Protein AF-A0A956K551-F1 (afdb_monomer_lite)

Structure (mmCIF, N/CA/C/O backbone):
data_AF-A0A956K551-F1
#
_entry.id   AF-A0A956K551-F1
#
loop_
_atom_site.group_PDB
_atom_site.id
_atom_site.type_symbol
_atom_site.label_atom_id
_atom_site.label_alt_id
_atom_site.label_comp_id
_atom_site.label_asym_id
_atom_site.label_entity_id
_atom_site.label_seq_id
_atom_site.pdbx_PDB_ins_code
_atom_site.Cartn_x
_atom_site.Cartn_y
_atom_site.Cartn_z
_atom_site.occupancy
_atom_site.B_iso_or_equiv
_atom_site.auth_seq_id
_atom_site.auth_comp_id
_atom_site.auth_asym_id
_atom_site.auth_atom_id
_atom_site.pdbx_PDB_model_num
ATOM 1 N N . MET A 1 1 ? -3.709 -32.057 61.337 1.00 42.25 1 MET A N 1
ATOM 2 C CA . MET A 1 1 ? -3.886 -32.239 59.879 1.00 42.25 1 MET A CA 1
ATOM 3 C C . MET A 1 1 ? -3.131 -31.111 59.181 1.00 42.25 1 MET A C 1
ATOM 5 O O . MET A 1 1 ? -3.501 -29.960 59.361 1.00 42.25 1 MET A O 1
ATOM 9 N N . ARG A 1 2 ? -1.997 -31.407 58.527 1.00 35.91 2 ARG A N 1
ATOM 10 C CA . ARG A 1 2 ? -1.134 -30.412 57.859 1.00 35.91 2 ARG A CA 1
ATOM 11 C C . ARG A 1 2 ? -1.653 -30.168 56.438 1.00 35.91 2 ARG A C 1
ATOM 13 O O . ARG A 1 2 ? -1.810 -31.128 55.692 1.00 35.91 2 ARG A O 1
ATOM 20 N N . ARG A 1 3 ? -1.925 -28.909 56.083 1.00 41.19 3 ARG A N 1
ATOM 21 C CA . ARG A 1 3 ? -2.242 -28.489 54.709 1.00 41.19 3 ARG A CA 1
ATOM 22 C C . ARG A 1 3 ? -0.933 -28.359 53.929 1.00 41.19 3 ARG A C 1
ATOM 24 O O . ARG A 1 3 ? -0.040 -27.642 54.370 1.00 41.19 3 ARG A O 1
ATOM 31 N N . VAL A 1 4 ? -0.822 -29.075 52.816 1.00 39.38 4 VAL A N 1
ATOM 32 C CA . VAL A 1 4 ? 0.270 -28.940 51.846 1.00 39.38 4 VAL A CA 1
ATOM 33 C C . VAL A 1 4 ? -0.252 -28.041 50.730 1.00 39.38 4 VAL A C 1
ATOM 35 O O . VAL A 1 4 ? -1.200 -28.415 50.045 1.00 39.38 4 VAL A O 1
ATOM 38 N N . SER A 1 5 ? 0.320 -26.846 5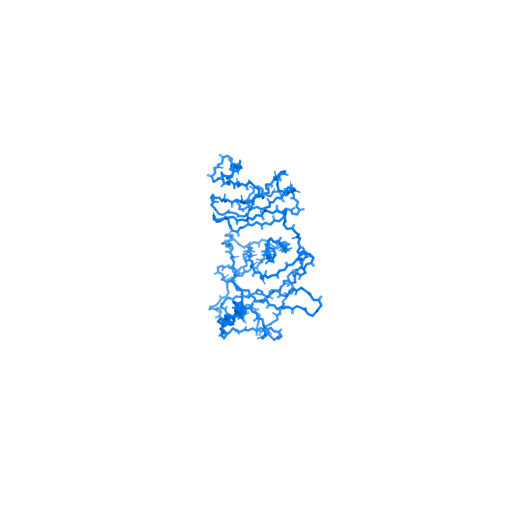0.589 1.00 41.41 5 SER A N 1
ATOM 39 C CA . SER A 1 5 ? 0.092 -25.983 49.426 1.00 41.41 5 SER A CA 1
ATOM 40 C C . SER A 1 5 ? 1.035 -26.416 48.311 1.00 41.41 5 SER A C 1
ATOM 42 O O . SER A 1 5 ? 2.248 -26.442 48.509 1.00 41.41 5 SER A O 1
ATOM 44 N N . VAL A 1 6 ? 0.477 -26.770 47.156 1.00 40.47 6 VAL A N 1
ATOM 45 C CA . VAL A 1 6 ? 1.231 -27.083 45.939 1.00 40.47 6 VAL A CA 1
ATOM 46 C C . VAL A 1 6 ? 1.179 -25.850 45.043 1.00 40.47 6 VAL A C 1
ATOM 48 O O . VAL A 1 6 ? 0.111 -25.480 44.565 1.00 40.47 6 VAL A O 1
ATOM 51 N N . SER A 1 7 ? 2.324 -25.199 44.848 1.00 40.84 7 SER A N 1
ATOM 52 C CA . SER A 1 7 ? 2.493 -24.132 43.859 1.00 40.84 7 SER A CA 1
ATOM 53 C C . SER A 1 7 ? 2.817 -24.766 42.509 1.00 40.84 7 SER A C 1
ATOM 55 O O . SER A 1 7 ? 3.870 -25.381 42.353 1.00 40.84 7 SER A O 1
ATOM 57 N N . ILE A 1 8 ? 1.910 -24.634 41.543 1.00 40.94 8 ILE A N 1
ATOM 58 C CA . ILE A 1 8 ? 2.132 -25.034 40.151 1.00 40.94 8 ILE A CA 1
ATOM 59 C C . ILE A 1 8 ? 2.683 -23.805 39.426 1.00 40.94 8 ILE A C 1
ATOM 61 O O . ILE A 1 8 ? 1.953 -22.851 39.169 1.00 40.94 8 ILE A O 1
ATOM 65 N N . ALA A 1 9 ? 3.985 -23.806 39.147 1.00 43.38 9 ALA A N 1
ATOM 66 C CA . ALA A 1 9 ? 4.594 -22.833 38.251 1.00 43.38 9 ALA A CA 1
ATOM 67 C C . ALA A 1 9 ? 4.208 -23.203 36.812 1.00 43.38 9 ALA A C 1
ATOM 69 O O . ALA A 1 9 ? 4.622 -24.250 36.313 1.00 43.38 9 ALA A O 1
ATOM 70 N N . LEU A 1 10 ? 3.393 -22.368 36.159 1.00 42.91 10 LEU A N 1
ATOM 71 C CA . LEU A 1 10 ? 3.164 -22.464 34.720 1.00 42.91 10 LEU A CA 1
ATOM 72 C C . LEU A 1 10 ? 4.470 -22.106 33.999 1.00 42.91 10 LEU A C 1
ATOM 74 O O . LEU A 1 10 ? 4.848 -20.940 33.915 1.00 42.91 10 LEU A O 1
ATOM 78 N N . LEU A 1 11 ? 5.158 -23.122 33.484 1.00 41.16 11 LEU A N 1
ATOM 79 C CA . LEU A 1 11 ? 6.147 -22.955 32.427 1.00 41.16 11 LEU A CA 1
ATOM 80 C C . LEU A 1 11 ? 5.389 -22.613 31.141 1.00 41.16 11 LEU A C 1
ATOM 82 O O . LEU A 1 11 ? 4.755 -23.489 30.555 1.00 41.16 11 LEU A O 1
ATOM 86 N N . LEU A 1 12 ? 5.436 -21.346 30.720 1.00 40.72 12 LEU A N 1
ATOM 87 C CA . LEU A 1 12 ? 5.082 -20.974 29.352 1.00 40.72 12 LEU A CA 1
ATOM 88 C C . LEU A 1 12 ? 6.090 -21.654 28.410 1.00 40.72 12 LEU A C 1
ATOM 90 O O . LEU A 1 12 ? 7.291 -21.393 28.540 1.00 40.72 12 LEU A O 1
ATOM 94 N N . PRO A 1 13 ? 5.658 -22.516 27.475 1.00 43.19 13 PRO A N 1
ATOM 95 C CA . PRO A 1 13 ? 6.536 -22.957 26.409 1.00 43.19 13 PRO A CA 1
ATOM 96 C C . PRO A 1 13 ? 6.863 -21.741 25.537 1.00 43.19 13 PRO A C 1
ATOM 98 O O . PRO A 1 13 ? 5.975 -21.129 24.947 1.00 43.19 13 PRO A O 1
ATOM 101 N N . LEU A 1 14 ? 8.147 -21.381 25.491 1.00 42.56 14 LEU A N 1
ATOM 102 C CA . LEU A 1 14 ? 8.713 -20.492 24.482 1.00 42.56 14 LEU A CA 1
ATOM 103 C C . LEU A 1 14 ? 8.429 -21.127 23.117 1.00 42.56 14 LEU A C 1
ATOM 105 O O . LEU A 1 14 ? 9.106 -22.075 22.717 1.00 42.56 14 LEU A O 1
ATOM 109 N N . LEU A 1 15 ? 7.381 -20.651 22.445 1.00 38.69 15 LEU A N 1
ATOM 110 C CA . LEU A 1 15 ? 7.134 -20.976 21.048 1.00 38.69 15 LEU A CA 1
ATOM 111 C C . LEU A 1 15 ? 8.379 -20.551 20.252 1.00 38.69 15 LEU A C 1
ATOM 113 O O . LEU A 1 15 ? 8.889 -19.448 20.477 1.00 38.69 15 LEU A O 1
ATOM 117 N N . PRO A 1 16 ? 8.914 -21.411 19.371 1.00 37.47 16 PRO A N 1
ATOM 118 C CA . PRO A 1 16 ? 9.992 -21.007 18.486 1.00 37.47 16 PRO A CA 1
ATOM 119 C C . PRO A 1 16 ? 9.489 -19.826 17.656 1.00 37.47 16 PRO A C 1
ATOM 121 O O . PRO A 1 16 ? 8.421 -19.916 17.052 1.00 37.47 16 PRO A O 1
ATOM 124 N N . ALA A 1 17 ? 10.239 -18.721 17.663 1.00 39.44 17 ALA A N 1
ATOM 125 C CA . ALA A 1 17 ? 10.012 -17.610 16.752 1.00 39.44 17 ALA A CA 1
ATOM 126 C C . ALA A 1 17 ? 9.844 -18.189 15.344 1.00 39.44 17 ALA A C 1
ATOM 128 O O . ALA A 1 17 ? 10.720 -18.929 14.882 1.00 39.44 17 ALA A O 1
ATOM 129 N N . CYS A 1 18 ? 8.698 -17.926 14.713 1.00 33.06 18 CYS A N 1
ATOM 130 C CA . CYS A 1 18 ? 8.466 -18.281 13.324 1.00 33.06 18 CYS A CA 1
ATOM 131 C C . CYS A 1 18 ? 9.608 -17.672 12.516 1.00 33.06 18 CYS A C 1
ATOM 133 O O . CYS A 1 18 ? 9.709 -16.457 12.378 1.00 33.06 18 CYS A O 1
ATOM 135 N N . LYS A 1 19 ? 10.532 -18.522 12.072 1.00 34.84 19 LYS A N 1
ATOM 136 C CA . LYS A 1 19 ? 11.606 -18.122 11.181 1.00 34.84 19 LYS A CA 1
ATOM 137 C C . LYS A 1 19 ? 10.948 -17.902 9.829 1.00 34.84 19 LYS A C 1
ATOM 139 O O . LYS A 1 19 ? 10.640 -18.872 9.141 1.00 34.84 19 LYS A O 1
ATOM 144 N N . GLU A 1 20 ? 10.661 -16.642 9.527 1.00 44.62 20 GLU A N 1
ATOM 145 C CA . GLU A 1 20 ? 10.190 -16.220 8.213 1.00 44.62 20 GLU A CA 1
ATOM 146 C C . GLU A 1 20 ? 11.141 -16.756 7.133 1.00 44.62 20 GLU A C 1
ATOM 148 O O . GLU A 1 20 ? 12.344 -16.918 7.393 1.00 44.62 20 GLU A O 1
ATOM 153 N N . PRO A 1 21 ? 10.621 -17.100 5.944 1.00 41.56 21 PRO A N 1
ATOM 154 C CA . PRO A 1 21 ? 11.457 -17.523 4.839 1.00 41.56 21 PRO A CA 1
ATOM 155 C C . PRO A 1 21 ? 12.408 -16.374 4.501 1.00 41.56 21 PRO A C 1
ATOM 157 O O . PRO A 1 21 ? 12.018 -15.366 3.921 1.00 41.56 21 PRO A O 1
ATOM 160 N N . THR A 1 22 ? 13.675 -16.523 4.879 1.00 46.91 22 THR A N 1
ATOM 161 C CA . THR A 1 22 ? 14.764 -15.720 4.328 1.00 46.91 22 THR A CA 1
ATOM 162 C C . THR A 1 22 ? 14.939 -16.168 2.883 1.00 46.91 22 THR A C 1
ATOM 164 O O . THR A 1 22 ? 15.759 -17.042 2.602 1.00 46.91 22 THR A O 1
ATOM 167 N N . GLY A 1 23 ? 14.078 -15.672 1.995 1.00 58.34 23 GLY A N 1
ATOM 168 C CA . GLY A 1 23 ? 14.362 -15.675 0.570 1.00 58.34 23 GLY A CA 1
ATOM 169 C C . GLY A 1 23 ? 15.613 -14.835 0.330 1.00 58.34 23 GLY A C 1
ATOM 170 O O . GLY A 1 23 ? 15.842 -13.845 1.029 1.00 58.34 23 GLY A O 1
ATOM 171 N N . ASP A 1 24 ? 16.439 -15.243 -0.629 1.00 75.00 24 ASP A N 1
ATOM 172 C CA . ASP A 1 24 ? 17.518 -14.405 -1.153 1.00 75.00 24 ASP A CA 1
ATOM 173 C C . ASP A 1 24 ? 16.881 -13.300 -2.020 1.00 75.00 24 ASP A C 1
ATOM 175 O O . ASP A 1 24 ? 16.963 -13.329 -3.245 1.00 75.00 24 ASP A O 1
ATOM 179 N N . TYR A 1 25 ? 16.159 -12.372 -1.385 1.00 85.38 25 TYR A N 1
ATOM 180 C CA . TYR A 1 25 ? 15.520 -11.246 -2.063 1.00 85.38 25 TYR A CA 1
ATOM 181 C C . TYR A 1 25 ? 16.582 -10.226 -2.473 1.00 85.38 25 TYR A C 1
ATOM 183 O O . TYR A 1 25 ? 17.439 -9.840 -1.671 1.00 85.38 25 TYR A O 1
ATOM 191 N N . GLU A 1 26 ? 16.516 -9.750 -3.715 1.00 91.12 26 GLU A N 1
ATOM 192 C CA . GLU A 1 26 ? 17.428 -8.721 -4.211 1.00 91.12 26 GLU A CA 1
ATOM 193 C C . GLU A 1 26 ? 16.964 -7.330 -3.759 1.00 91.12 26 GLU A C 1
ATOM 195 O O . GLU A 1 26 ? 16.441 -6.543 -4.544 1.00 91.12 26 GLU A O 1
ATOM 200 N N . LEU A 1 27 ? 17.137 -7.029 -2.471 1.00 93.44 27 LEU A N 1
ATOM 201 C CA . LEU A 1 27 ? 16.693 -5.773 -1.864 1.00 93.44 27 LEU A CA 1
ATOM 202 C C . LEU A 1 27 ? 17.657 -4.608 -2.145 1.00 93.44 27 LEU A C 1
ATOM 204 O O . LEU A 1 27 ? 18.872 -4.811 -2.237 1.00 93.44 27 LEU A O 1
ATOM 208 N N . PRO A 1 28 ? 17.144 -3.368 -2.257 1.00 94.06 28 PRO A N 1
ATOM 209 C CA . PRO A 1 28 ? 17.995 -2.195 -2.397 1.00 94.06 28 PRO A CA 1
ATOM 210 C C . PRO A 1 28 ? 18.764 -1.913 -1.098 1.00 94.06 28 PRO A C 1
ATOM 212 O O . PRO A 1 28 ? 18.372 -2.328 -0.005 1.00 94.06 28 PRO A O 1
ATOM 215 N N . ALA A 1 29 ? 19.860 -1.160 -1.208 1.00 91.69 29 ALA A N 1
ATOM 216 C CA . ALA A 1 29 ? 20.677 -0.800 -0.052 1.00 91.69 29 ALA A CA 1
ATOM 217 C C . ALA A 1 29 ? 19.843 -0.099 1.041 1.00 91.69 29 ALA A C 1
ATOM 219 O O . ALA A 1 29 ? 19.047 0.799 0.755 1.00 91.69 29 ALA A O 1
ATOM 220 N N . GLY A 1 30 ? 20.041 -0.489 2.301 1.00 91.69 30 GLY A N 1
ATOM 221 C CA . GLY A 1 30 ? 19.285 0.030 3.446 1.00 91.69 30 GLY A CA 1
ATOM 222 C C . GLY A 1 30 ? 17.933 -0.655 3.695 1.00 91.69 30 GLY A C 1
ATOM 223 O O . GLY A 1 30 ? 17.165 -0.182 4.542 1.00 91.69 30 GLY A O 1
ATOM 224 N N . TRP A 1 31 ? 17.625 -1.734 2.972 1.00 94.56 31 TRP A N 1
ATOM 225 C CA . TRP A 1 31 ? 16.4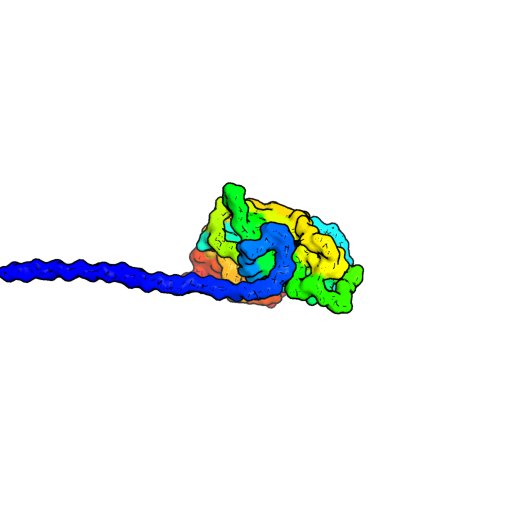45 -2.586 3.169 1.00 94.56 31 TRP A CA 1
ATOM 226 C C . TRP A 1 31 ? 16.804 -4.022 3.565 1.00 94.56 31 TRP A C 1
ATOM 228 O O . TRP A 1 31 ? 15.934 -4.874 3.645 1.00 94.56 31 TRP A O 1
ATOM 238 N N . GLU A 1 32 ? 18.061 -4.308 3.899 1.00 91.31 32 GLU A N 1
ATOM 239 C CA . GLU A 1 32 ? 18.558 -5.665 4.174 1.00 91.31 32 GLU A CA 1
ATOM 240 C C . GLU A 1 32 ? 17.903 -6.327 5.399 1.00 91.31 32 GLU A C 1
ATOM 242 O O . GLU A 1 32 ? 17.961 -7.542 5.556 1.00 91.31 32 GLU A O 1
ATOM 247 N N . GLN A 1 33 ? 17.315 -5.523 6.289 1.00 89.25 33 GLN A N 1
ATOM 248 C CA . GLN A 1 33 ? 16.578 -5.980 7.474 1.00 89.25 33 GLN A CA 1
ATOM 249 C C . GLN A 1 33 ? 15.059 -5.935 7.277 1.00 89.25 33 GLN A C 1
ATOM 251 O O . GLN A 1 33 ? 14.312 -6.127 8.236 1.00 89.25 33 GLN A O 1
ATOM 256 N N . ALA A 1 34 ? 14.597 -5.603 6.072 1.00 94.88 34 ALA A N 1
ATOM 257 C CA . ALA A 1 34 ? 13.182 -5.524 5.794 1.00 94.88 34 ALA A CA 1
ATOM 258 C C . ALA A 1 34 ? 12.557 -6.919 5.799 1.00 94.88 34 ALA A C 1
ATOM 260 O O . ALA A 1 34 ? 13.167 -7.920 5.422 1.00 94.88 34 ALA A O 1
ATOM 261 N N . ARG A 1 35 ? 11.315 -6.958 6.257 1.00 94.25 35 ARG A N 1
ATOM 262 C CA . ARG A 1 35 ? 10.510 -8.160 6.374 1.00 94.25 35 ARG A CA 1
ATOM 263 C C . ARG A 1 35 ? 9.586 -8.258 5.175 1.00 94.25 35 ARG A C 1
ATOM 265 O O . ARG A 1 35 ? 8.877 -7.296 4.895 1.00 94.25 35 ARG A O 1
ATOM 272 N N . HIS A 1 36 ? 9.583 -9.402 4.504 1.00 94.75 36 HIS A N 1
ATOM 273 C CA . HIS A 1 36 ? 8.638 -9.667 3.423 1.00 94.75 36 HIS A CA 1
ATOM 274 C C . HIS A 1 36 ? 7.199 -9.713 3.961 1.00 94.75 36 HIS A C 1
ATOM 276 O O . HIS A 1 36 ? 6.951 -10.269 5.035 1.00 94.75 36 HIS A O 1
ATOM 282 N N . ILE A 1 37 ? 6.261 -9.148 3.209 1.00 93.19 37 ILE A N 1
ATOM 283 C CA . ILE A 1 37 ? 4.822 -9.259 3.435 1.00 93.19 37 ILE A CA 1
ATOM 284 C C . ILE A 1 37 ? 4.134 -9.674 2.139 1.00 93.19 37 ILE A C 1
ATOM 286 O O . ILE A 1 37 ? 4.550 -9.286 1.048 1.00 93.19 37 ILE A O 1
ATOM 290 N N . ASP A 1 38 ? 3.053 -10.431 2.276 1.00 86.31 38 ASP A N 1
ATOM 291 C CA . ASP A 1 38 ? 2.199 -10.747 1.141 1.00 86.31 38 ASP A CA 1
ATOM 292 C C . ASP A 1 38 ? 1.382 -9.507 0.755 1.00 86.31 38 ASP A C 1
ATOM 294 O O . ASP A 1 38 ? 0.855 -8.795 1.621 1.00 86.31 38 ASP A O 1
ATOM 298 N N . LEU A 1 39 ? 1.280 -9.258 -0.550 1.00 90.69 39 LEU A N 1
ATOM 299 C CA . LEU A 1 39 ? 0.423 -8.227 -1.119 1.00 90.69 39 LEU A CA 1
ATOM 300 C C . LEU A 1 39 ? -0.715 -8.881 -1.897 1.00 90.69 39 LEU A C 1
ATOM 302 O O . LEU A 1 39 ? -0.495 -9.810 -2.674 1.00 90.69 39 LEU A O 1
ATOM 306 N N . ALA A 1 40 ? -1.924 -8.359 -1.723 1.00 86.75 40 ALA A N 1
ATOM 307 C CA . ALA A 1 40 ? -3.004 -8.579 -2.670 1.00 86.75 40 ALA A CA 1
ATOM 308 C C . ALA A 1 40 ? -2.927 -7.483 -3.739 1.00 86.75 40 ALA A C 1
ATOM 310 O O . ALA A 1 40 ? -2.947 -6.294 -3.413 1.00 86.75 40 ALA A O 1
ATOM 311 N N . GLN A 1 41 ? -2.800 -7.888 -5.001 1.00 87.00 41 GLN A N 1
ATOM 312 C CA . GLN A 1 41 ? -2.744 -6.998 -6.156 1.00 87.00 41 GLN A CA 1
ATOM 313 C C . GLN A 1 41 ? -3.989 -7.222 -7.006 1.00 87.00 41 GLN A C 1
ATOM 315 O O . GLN A 1 41 ? -4.229 -8.347 -7.448 1.00 87.00 41 GLN A O 1
ATOM 320 N N . SER A 1 42 ? -4.755 -6.161 -7.248 1.00 79.81 42 SER A N 1
ATOM 321 C CA . SER A 1 42 ? -5.890 -6.225 -8.168 1.00 79.81 42 SER A CA 1
ATOM 322 C C . SER A 1 42 ? -5.401 -6.474 -9.598 1.00 79.81 42 SER A C 1
ATOM 324 O O . SER A 1 42 ? -4.299 -6.034 -9.960 1.00 79.81 42 SER A O 1
ATOM 326 N N . PRO A 1 43 ? -6.189 -7.167 -10.437 1.00 68.81 43 PRO A N 1
ATOM 327 C CA . PRO A 1 43 ? -5.858 -7.312 -11.844 1.00 68.81 43 PRO A CA 1
ATOM 328 C C . PRO A 1 43 ? -5.698 -5.928 -12.479 1.00 68.81 43 PRO A C 1
ATOM 330 O O . PRO A 1 43 ? -6.516 -5.031 -12.283 1.00 68.81 43 PRO A O 1
ATOM 333 N N . ALA A 1 44 ? -4.616 -5.757 -13.235 1.00 67.94 44 ALA A N 1
ATOM 334 C CA . ALA A 1 44 ? -4.371 -4.538 -13.988 1.00 67.94 44 ALA A CA 1
ATOM 335 C C . ALA A 1 44 ? -5.557 -4.254 -14.922 1.00 67.94 44 ALA A C 1
ATOM 337 O O . ALA A 1 44 ? -5.976 -5.139 -15.672 1.00 67.94 44 ALA A O 1
ATOM 338 N N . THR A 1 45 ? -6.074 -3.026 -14.908 1.00 64.25 45 THR A N 1
ATOM 339 C CA . THR A 1 45 ? -7.066 -2.608 -15.901 1.00 64.25 45 THR A CA 1
ATOM 340 C C . THR A 1 45 ? -6.421 -2.609 -17.289 1.00 64.25 45 THR A C 1
ATOM 342 O O . THR A 1 45 ? -5.305 -2.122 -17.482 1.00 64.25 45 THR A O 1
ATOM 345 N N . ASP A 1 46 ? -7.102 -3.210 -18.268 1.00 54.31 46 ASP A N 1
ATOM 346 C CA . ASP A 1 46 ? -6.597 -3.310 -19.638 1.00 54.31 46 ASP A CA 1
ATOM 347 C C . ASP A 1 46 ? -6.426 -1.910 -20.252 1.00 54.31 46 ASP A C 1
ATOM 349 O O . ASP A 1 46 ? -7.396 -1.241 -20.611 1.00 54.31 46 ASP A O 1
ATOM 353 N N . GLY A 1 47 ? -5.177 -1.478 -20.436 1.00 60.22 47 GLY A N 1
ATOM 354 C CA . GLY A 1 47 ? -4.850 -0.269 -21.185 1.00 60.22 47 GLY A CA 1
ATOM 355 C C . GLY A 1 47 ? -3.620 0.462 -20.663 1.00 60.22 47 GLY A C 1
ATOM 356 O O . GLY A 1 47 ? -3.252 0.366 -19.498 1.00 60.22 47 GLY A O 1
ATOM 357 N N . CYS A 1 48 ? -2.984 1.242 -21.539 1.00 66.81 48 CYS A N 1
ATOM 358 C CA . CYS A 1 48 ? -2.022 2.248 -21.102 1.00 66.81 48 CYS A CA 1
ATOM 359 C C . CYS A 1 48 ? -2.811 3.341 -20.370 1.00 66.81 48 CYS A C 1
ATOM 361 O O . CYS A 1 48 ? -3.399 4.209 -21.023 1.00 66.81 48 CYS A O 1
ATOM 363 N N . GLY A 1 49 ? -2.870 3.263 -19.043 1.00 60.09 49 GLY A N 1
ATOM 364 C CA . GLY A 1 49 ? -3.535 4.273 -18.226 1.00 60.09 49 GLY A CA 1
ATOM 365 C C . GLY A 1 49 ? -2.930 5.663 -18.441 1.00 60.09 49 GLY A C 1
ATOM 366 O O . GLY A 1 49 ? -1.749 5.809 -18.772 1.00 60.09 49 GLY A O 1
ATOM 367 N N . SER A 1 50 ? -3.744 6.703 -18.264 1.00 58.41 50 SER A N 1
ATOM 368 C CA . SER A 1 50 ? -3.228 8.049 -18.000 1.00 58.41 50 SER A CA 1
ATOM 369 C C . SER A 1 50 ? -2.652 8.108 -16.586 1.00 58.41 50 SER A C 1
ATOM 371 O O . SER A 1 50 ? -3.127 7.383 -15.720 1.00 58.41 50 SER A O 1
ATOM 373 N N . GLU A 1 51 ? -1.668 8.978 -16.341 1.00 62.16 51 GLU A N 1
ATOM 374 C CA . GLU A 1 51 ? -1.109 9.214 -15.001 1.00 62.16 51 GLU A CA 1
ATOM 375 C C . GLU A 1 51 ? -2.209 9.707 -14.042 1.00 62.16 51 GLU A C 1
ATOM 377 O O . GLU A 1 51 ? -2.518 10.900 -13.990 1.00 62.16 51 GLU A O 1
ATOM 382 N N . ALA A 1 52 ? -2.835 8.781 -13.318 1.00 66.69 52 ALA A N 1
ATOM 383 C CA . ALA A 1 52 ? -3.666 9.086 -12.167 1.00 66.69 52 ALA A CA 1
ATOM 384 C C . ALA A 1 52 ? -2.766 9.394 -10.960 1.00 66.69 52 ALA A C 1
ATOM 386 O O . ALA A 1 52 ? -1.594 9.008 -10.906 1.00 66.69 52 ALA A O 1
ATOM 387 N N . ALA A 1 53 ? -3.287 10.177 -10.018 1.00 77.56 53 ALA A N 1
ATOM 388 C CA . ALA A 1 53 ? -2.534 10.525 -8.824 1.00 77.56 53 ALA A CA 1
ATOM 389 C C . ALA A 1 53 ? -2.573 9.344 -7.855 1.00 77.56 53 ALA A C 1
ATOM 391 O O . ALA A 1 53 ? -3.634 9.038 -7.326 1.00 77.56 53 ALA A O 1
ATOM 392 N N . VAL A 1 54 ? -1.414 8.735 -7.595 1.00 86.12 54 VAL A N 1
ATOM 393 C CA . VAL A 1 54 ? -1.299 7.639 -6.626 1.00 86.12 54 VAL A CA 1
ATOM 394 C C . VAL A 1 54 ? -1.847 8.076 -5.272 1.00 86.12 54 VAL A C 1
ATOM 396 O O . VAL A 1 54 ? -1.450 9.123 -4.744 1.00 86.12 54 VAL A O 1
ATOM 399 N N . THR A 1 55 ? -2.722 7.260 -4.692 1.00 87.56 55 THR A N 1
ATOM 400 C CA . THR A 1 55 ? -3.225 7.477 -3.335 1.00 87.56 55 THR A CA 1
ATOM 401 C C . THR A 1 55 ? -2.701 6.398 -2.397 1.00 87.56 55 THR A C 1
ATOM 403 O O . THR A 1 55 ? -2.420 5.269 -2.797 1.00 87.56 55 THR A O 1
ATOM 406 N N . VAL A 1 56 ? -2.481 6.780 -1.138 1.00 90.31 56 VAL A N 1
ATOM 407 C CA . VAL A 1 56 ? -2.050 5.868 -0.079 1.00 90.31 56 VAL A CA 1
ATOM 408 C C . VAL A 1 56 ? -2.995 6.054 1.091 1.00 90.31 56 VAL A C 1
ATOM 410 O O . VAL A 1 56 ? -3.134 7.162 1.612 1.00 90.31 56 VAL A O 1
ATOM 413 N N . GLU A 1 57 ? -3.599 4.961 1.530 1.00 87.94 57 GLU A N 1
ATOM 414 C CA . GLU A 1 57 ? -4.469 4.917 2.695 1.00 87.94 57 GLU A CA 1
ATOM 415 C C . GLU A 1 57 ? -3.935 3.911 3.708 1.00 87.94 57 GLU A C 1
ATOM 417 O O . GLU A 1 57 ? -3.416 2.854 3.355 1.00 87.94 57 GLU A O 1
ATOM 422 N N . ALA A 1 58 ? -4.068 4.233 4.993 1.00 88.19 58 ALA A N 1
ATOM 423 C CA . ALA A 1 58 ? -3.705 3.333 6.076 1.00 88.19 58 ALA A CA 1
ATOM 424 C C . ALA A 1 58 ? -4.826 3.285 7.115 1.00 88.19 58 ALA A C 1
ATOM 426 O O . ALA A 1 58 ? -5.397 4.312 7.494 1.00 88.19 58 ALA A O 1
ATOM 427 N N . GLY A 1 59 ? -5.116 2.087 7.611 1.00 84.38 59 GLY A N 1
ATOM 428 C CA . GLY A 1 59 ? -6.164 1.848 8.596 1.00 84.38 59 GLY A CA 1
ATOM 429 C C . GLY A 1 59 ? -5.721 0.845 9.648 1.00 84.38 59 GLY A C 1
ATOM 430 O O . GLY A 1 59 ? -4.939 -0.060 9.363 1.00 84.38 59 GLY A O 1
ATOM 431 N N . VAL A 1 60 ? -6.225 0.997 10.871 1.00 84.06 60 VAL A N 1
ATOM 432 C CA . VAL A 1 60 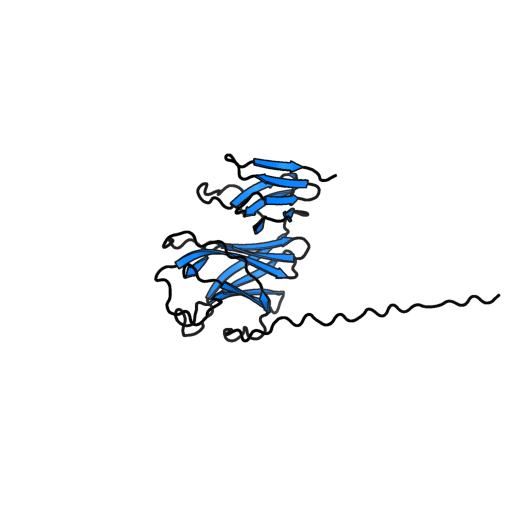? -6.057 -0.002 11.930 1.00 84.06 60 VAL A CA 1
ATOM 433 C C . VAL A 1 60 ? -7.394 -0.633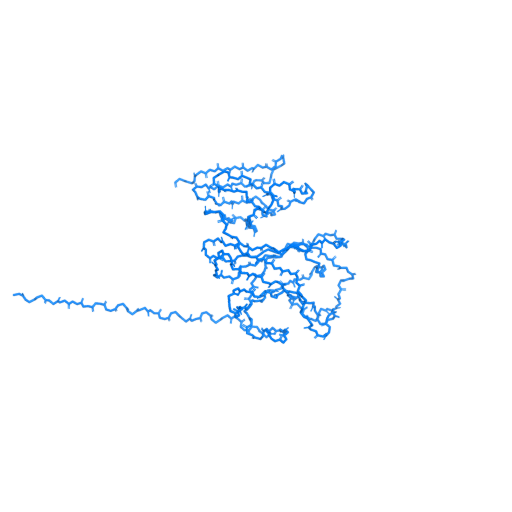 12.266 1.00 84.06 60 VAL A C 1
ATOM 435 O O . VAL A 1 60 ? -8.327 0.066 12.650 1.00 84.06 60 VAL A O 1
ATOM 438 N N . SER A 1 61 ? -7.468 -1.960 12.173 1.00 77.69 61 SER A N 1
ATOM 439 C CA . SER A 1 61 ? -8.609 -2.751 12.635 1.00 77.69 61 SER A CA 1
ATOM 440 C C . SER A 1 61 ? -8.119 -3.856 13.557 1.00 77.69 61 SER A C 1
ATOM 442 O O . SER A 1 61 ? -7.146 -4.534 13.251 1.00 77.69 61 SER A O 1
ATOM 444 N N . GLU A 1 62 ? -8.735 -3.989 14.732 1.00 78.81 62 GLU A N 1
ATOM 445 C CA . GLU A 1 62 ? -8.347 -4.980 15.752 1.00 78.81 62 GLU A CA 1
ATOM 446 C C . GLU A 1 62 ? -6.845 -4.951 16.127 1.00 78.81 62 GLU A C 1
ATOM 448 O O . GLU A 1 62 ? -6.248 -5.966 16.478 1.00 78.81 62 GLU A O 1
ATOM 453 N N . GLY A 1 63 ? -6.218 -3.769 16.064 1.00 82.44 63 GLY A N 1
ATOM 454 C CA . GLY A 1 63 ? -4.784 -3.585 16.331 1.00 82.44 63 GLY A CA 1
ATOM 455 C C . GLY A 1 63 ? -3.860 -4.012 15.184 1.00 82.44 63 GLY A C 1
ATOM 456 O O . GLY A 1 63 ? -2.642 -3.989 15.350 1.00 82.44 63 GLY A O 1
ATOM 457 N N . ARG A 1 64 ? -4.421 -4.383 14.029 1.00 85.25 64 ARG A N 1
ATOM 458 C CA . ARG A 1 64 ? -3.702 -4.736 12.803 1.00 85.25 64 ARG A CA 1
ATOM 459 C C . ARG A 1 64 ? -3.674 -3.548 11.856 1.00 85.25 64 ARG A C 1
ATOM 461 O O . ARG A 1 64 ? -4.719 -2.965 11.573 1.00 85.25 64 ARG A O 1
ATOM 468 N N . LEU A 1 65 ? -2.488 -3.195 11.378 1.00 89.88 65 LEU A N 1
ATOM 469 C CA . LEU A 1 65 ? -2.265 -2.122 10.422 1.00 89.88 65 LEU A CA 1
ATOM 470 C C . LEU A 1 65 ? -2.375 -2.655 8.996 1.00 89.88 65 LEU A C 1
ATOM 472 O O . LEU A 1 65 ? -1.646 -3.563 8.601 1.00 89.88 65 LEU A O 1
ATOM 476 N N . GLN A 1 66 ? -3.248 -2.036 8.216 1.00 90.12 66 GLN A N 1
ATOM 477 C CA . GLN A 1 66 ? -3.429 -2.313 6.800 1.00 90.12 66 GLN A CA 1
ATOM 478 C C . GLN A 1 66 ? -3.105 -1.065 5.992 1.00 90.12 66 GLN A C 1
ATOM 480 O O . GLN A 1 66 ? -3.328 0.058 6.452 1.00 90.12 66 GLN A O 1
ATOM 485 N N . VAL A 1 67 ? -2.582 -1.275 4.790 1.00 90.62 67 VAL A N 1
ATOM 486 C CA . VAL A 1 67 ? -2.324 -0.216 3.817 1.00 90.62 67 VAL A CA 1
ATOM 487 C C . VAL A 1 67 ? -2.966 -0.581 2.489 1.00 90.62 67 VAL A C 1
ATOM 489 O O . VAL A 1 67 ? -2.989 -1.755 2.107 1.00 90.62 67 VAL A O 1
ATOM 492 N N . VAL A 1 68 ? -3.454 0.437 1.795 1.00 89.56 68 VAL A N 1
ATOM 493 C CA . VAL A 1 68 ? -3.907 0.362 0.411 1.00 89.56 68 VAL A CA 1
ATOM 494 C C . VAL A 1 68 ? -3.172 1.429 -0.389 1.00 89.56 68 VAL A C 1
ATOM 496 O O . VAL A 1 68 ? -2.956 2.543 0.092 1.00 89.56 68 VAL A O 1
ATOM 499 N N . VAL A 1 69 ? -2.738 1.053 -1.586 1.00 90.12 69 VAL A N 1
ATOM 500 C CA . VAL A 1 69 ? -2.090 1.934 -2.552 1.00 90.12 69 VAL A CA 1
ATOM 501 C C . VAL A 1 69 ? -2.846 1.802 -3.864 1.00 90.12 69 VAL A C 1
ATOM 503 O O . VAL A 1 69 ? -2.799 0.735 -4.474 1.00 90.12 69 VAL A O 1
ATOM 506 N N . ASP A 1 70 ? -3.522 2.866 -4.281 1.00 86.56 70 ASP A N 1
ATOM 507 C CA . ASP A 1 70 ? -4.309 2.905 -5.516 1.00 86.56 70 ASP A CA 1
ATOM 508 C C . ASP A 1 70 ? -3.620 3.726 -6.593 1.00 86.56 70 ASP A C 1
ATOM 510 O O . ASP A 1 70 ? -2.787 4.590 -6.306 1.00 86.56 70 ASP A O 1
ATOM 514 N N . ASP A 1 71 ? -3.996 3.464 -7.844 1.00 85.88 71 ASP A N 1
ATOM 515 C CA . ASP A 1 71 ? -3.496 4.166 -9.026 1.00 85.88 71 ASP A CA 1
ATOM 516 C C . ASP A 1 71 ? -1.973 4.095 -9.210 1.00 85.88 71 ASP A C 1
ATOM 518 O O . ASP A 1 71 ? -1.370 4.903 -9.924 1.00 85.88 71 ASP A O 1
ATOM 522 N N . LEU A 1 72 ? -1.315 3.101 -8.600 1.00 88.19 72 LEU A N 1
ATOM 523 C CA . LEU A 1 72 ? 0.118 2.917 -8.771 1.00 88.19 72 LEU A CA 1
ATOM 524 C C . LEU A 1 72 ? 0.400 2.370 -10.168 1.00 88.19 72 LEU A C 1
ATOM 526 O O . LEU A 1 72 ? 0.008 1.256 -10.510 1.00 88.19 72 LEU A O 1
ATOM 530 N N . MET A 1 73 ? 1.120 3.151 -10.970 1.00 87.50 73 MET A N 1
ATOM 531 C CA . MET A 1 73 ? 1.537 2.737 -12.306 1.00 87.50 73 MET A CA 1
ATOM 532 C C . MET A 1 73 ? 2.662 1.702 -12.217 1.00 87.50 73 MET A C 1
ATOM 534 O O . MET A 1 73 ? 3.801 2.030 -11.875 1.00 87.50 73 MET A O 1
ATOM 538 N N . LEU A 1 74 ? 2.331 0.456 -12.548 1.00 87.94 74 LEU A N 1
ATOM 539 C CA . LEU A 1 74 ? 3.233 -0.700 -12.548 1.00 87.94 74 LEU A CA 1
ATOM 540 C C . LEU A 1 74 ? 3.304 -1.319 -13.944 1.00 87.94 74 LEU A C 1
ATOM 542 O O . LEU A 1 74 ? 2.408 -1.101 -14.758 1.00 87.94 74 LEU A O 1
ATOM 546 N N . SER A 1 75 ? 4.337 -2.107 -14.250 1.00 86.88 75 SER A N 1
ATOM 547 C CA . SER A 1 75 ? 4.374 -2.829 -15.528 1.00 86.88 75 SER A CA 1
ATOM 548 C C . SER A 1 75 ? 3.182 -3.786 -15.613 1.00 86.88 75 SER A C 1
ATOM 550 O O . SER A 1 75 ? 2.919 -4.562 -14.694 1.00 86.88 75 SER A O 1
ATOM 552 N N . CYS A 1 76 ? 2.442 -3.745 -16.720 1.00 84.69 76 CYS A N 1
ATOM 553 C CA . CYS A 1 76 ? 1.247 -4.571 -16.873 1.00 84.69 76 CYS A CA 1
ATOM 554 C C . CYS A 1 76 ? 1.574 -6.072 -16.765 1.00 84.69 76 CYS A C 1
ATOM 556 O O . CYS A 1 76 ? 2.472 -6.567 -17.449 1.00 84.69 76 CYS A O 1
ATOM 558 N N . GLY A 1 77 ? 0.815 -6.798 -15.938 1.00 81.12 77 GLY A N 1
ATOM 559 C CA . GLY A 1 77 ? 0.989 -8.240 -15.720 1.00 81.12 77 GLY A CA 1
ATOM 560 C C . GLY A 1 77 ? 2.179 -8.624 -14.832 1.00 81.12 77 GLY A C 1
ATOM 561 O O . GLY A 1 77 ? 2.439 -9.813 -14.655 1.00 81.12 77 GLY A O 1
ATOM 562 N N . GLU A 1 78 ? 2.894 -7.648 -14.271 1.00 87.25 78 GLU A N 1
ATOM 563 C CA . GLU A 1 78 ? 3.983 -7.880 -13.325 1.00 87.25 78 GLU A CA 1
ATOM 564 C C . GLU A 1 78 ? 3.433 -7.993 -11.897 1.00 87.25 78 GLU A C 1
ATOM 566 O O . GLU A 1 78 ? 2.746 -7.097 -11.393 1.00 87.25 78 GLU A O 1
ATOM 571 N N . ALA A 1 79 ? 3.737 -9.112 -11.240 1.00 90.19 79 ALA A N 1
ATOM 572 C CA . ALA A 1 79 ? 3.413 -9.315 -9.835 1.00 90.19 79 ALA A CA 1
ATOM 573 C C . ALA A 1 79 ? 4.395 -8.547 -8.944 1.00 90.19 79 ALA A C 1
ATOM 575 O O . ALA A 1 79 ? 5.605 -8.563 -9.193 1.00 90.19 79 ALA A O 1
ATOM 576 N N . HIS A 1 80 ? 3.871 -7.919 -7.895 1.00 93.06 80 HIS A N 1
ATOM 577 C CA . HIS A 1 80 ? 4.653 -7.165 -6.923 1.00 93.06 80 HIS A CA 1
ATOM 578 C C . HIS A 1 80 ? 4.599 -7.794 -5.530 1.00 93.06 80 HIS A C 1
ATOM 580 O O . HIS A 1 80 ? 3.599 -8.379 -5.119 1.00 93.06 80 HIS A O 1
ATOM 586 N N . GLU A 1 81 ? 5.695 -7.636 -4.798 1.00 94.38 81 GLU A N 1
ATOM 587 C CA . GLU A 1 81 ? 5.873 -8.056 -3.411 1.00 94.38 81 GLU A CA 1
ATOM 588 C C . GLU A 1 81 ? 6.179 -6.849 -2.515 1.00 94.38 81 GLU A C 1
ATOM 590 O O . GLU A 1 81 ? 6.634 -5.792 -2.973 1.00 94.38 81 GLU A O 1
ATOM 595 N N . GLY A 1 82 ? 5.882 -7.003 -1.224 1.00 96.69 82 GLY A N 1
ATOM 596 C CA . GLY A 1 82 ? 6.019 -5.952 -0.226 1.00 96.69 82 GLY A CA 1
ATOM 597 C C . GLY A 1 82 ? 7.122 -6.260 0.777 1.00 96.69 82 GLY A C 1
ATOM 598 O O . GLY A 1 82 ? 7.255 -7.384 1.256 1.00 96.69 82 GLY A O 1
ATOM 599 N N . PHE A 1 83 ? 7.879 -5.238 1.165 1.00 97.31 83 PHE A N 1
ATOM 600 C CA . PHE A 1 83 ? 8.866 -5.327 2.238 1.00 97.31 83 PHE A CA 1
ATOM 601 C C . PHE A 1 83 ? 8.678 -4.191 3.217 1.00 97.31 83 PHE A C 1
ATOM 603 O O . PHE A 1 83 ? 8.600 -3.036 2.816 1.00 97.31 83 PHE A O 1
ATOM 610 N N . ILE A 1 84 ? 8.651 -4.499 4.507 1.00 97.00 84 ILE A N 1
ATOM 611 C CA . ILE A 1 84 ? 8.444 -3.492 5.543 1.00 97.00 84 ILE A CA 1
ATOM 612 C C . ILE A 1 84 ? 9.645 -3.386 6.464 1.00 97.00 84 ILE A C 1
ATOM 614 O O . ILE A 1 84 ? 10.278 -4.384 6.812 1.00 97.00 84 ILE A O 1
ATOM 618 N N . LYS A 1 85 ? 9.924 -2.175 6.931 1.00 95.00 85 LYS A N 1
ATOM 619 C CA . LYS A 1 85 ? 10.855 -1.946 8.037 1.00 95.00 85 LYS A CA 1
ATOM 620 C C . LYS A 1 85 ? 10.299 -0.902 8.991 1.00 95.00 85 LYS A C 1
ATOM 622 O O . LYS A 1 85 ? 9.647 0.055 8.580 1.00 95.00 85 LYS A O 1
ATOM 627 N N . ALA A 1 86 ? 10.548 -1.107 10.278 1.00 93.00 86 ALA A N 1
ATOM 628 C CA . ALA A 1 86 ? 10.159 -0.148 11.299 1.00 93.00 86 ALA A CA 1
ATOM 629 C C . ALA A 1 86 ? 11.045 1.100 11.212 1.00 93.00 86 ALA A C 1
ATOM 631 O O . ALA A 1 86 ? 12.248 0.997 10.954 1.00 93.00 86 ALA A O 1
ATOM 632 N N . ARG A 1 87 ? 10.457 2.267 11.476 1.00 89.62 87 ARG A N 1
ATOM 633 C CA . ARG A 1 87 ? 11.185 3.535 11.512 1.00 89.62 87 ARG A CA 1
ATOM 634 C C . ARG A 1 87 ? 11.639 3.895 12.920 1.00 89.62 87 ARG A C 1
ATOM 636 O O . ARG A 1 87 ? 10.909 3.725 13.902 1.00 89.62 87 ARG A O 1
ATOM 643 N N . ASP A 1 88 ? 12.816 4.504 13.002 1.00 80.25 88 ASP A N 1
ATOM 644 C CA . ASP A 1 88 ? 13.266 5.187 14.210 1.00 80.25 88 ASP A CA 1
ATOM 645 C C . ASP A 1 88 ? 12.298 6.330 14.563 1.00 80.25 88 ASP A C 1
ATOM 647 O O . ASP A 1 88 ? 12.136 7.289 13.810 1.00 80.25 88 ASP A O 1
ATOM 651 N N . GLY A 1 89 ? 11.649 6.234 15.726 1.00 77.38 89 GLY A N 1
ATOM 652 C CA . GLY A 1 89 ? 10.630 7.200 16.160 1.00 77.38 89 GLY A CA 1
ATOM 653 C C . GLY A 1 89 ? 9.181 6.772 15.905 1.00 77.38 89 GLY A C 1
ATOM 654 O O . GLY A 1 89 ? 8.275 7.517 16.272 1.00 77.38 89 GLY A O 1
ATOM 655 N N . GLY A 1 90 ? 8.965 5.565 15.372 1.00 87.12 90 GLY A N 1
ATOM 656 C CA . GLY A 1 90 ? 7.643 4.984 15.131 1.00 87.12 90 GLY A CA 1
ATOM 657 C C . GLY A 1 90 ? 7.191 5.112 13.676 1.00 87.12 90 GLY A C 1
ATOM 658 O O . GLY A 1 90 ? 7.636 6.000 12.952 1.00 87.12 90 GLY A O 1
ATOM 659 N N . GLY A 1 91 ? 6.299 4.211 13.260 1.00 93.25 91 GLY A N 1
ATOM 660 C CA . GLY A 1 91 ? 5.850 4.089 11.872 1.00 93.25 91 GLY A CA 1
ATOM 661 C C . GLY A 1 91 ? 6.568 2.988 11.093 1.00 93.25 91 GLY A C 1
ATOM 662 O O . GLY A 1 91 ? 7.442 2.291 11.619 1.00 93.25 91 GLY A O 1
ATOM 663 N N . TRP A 1 92 ? 6.174 2.854 9.832 1.00 96.25 92 TRP A N 1
ATOM 664 C CA . TRP A 1 92 ? 6.647 1.829 8.911 1.00 96.25 92 TRP A CA 1
ATOM 665 C C . TRP A 1 92 ? 7.052 2.448 7.575 1.00 96.25 92 TRP A C 1
ATOM 667 O O . TRP A 1 92 ? 6.368 3.327 7.056 1.00 96.25 92 TRP A O 1
ATOM 677 N N . ASP A 1 93 ? 8.146 1.954 7.006 1.00 97.38 93 ASP A N 1
ATOM 678 C CA . ASP A 1 93 ? 8.455 2.145 5.592 1.00 97.38 93 ASP A CA 1
ATOM 679 C C . ASP A 1 93 ? 8.034 0.867 4.856 1.00 97.38 93 ASP A C 1
ATOM 681 O O . ASP A 1 93 ? 8.443 -0.226 5.259 1.00 97.38 93 ASP A O 1
ATOM 685 N N . LEU A 1 94 ? 7.243 1.001 3.791 1.00 97.75 94 LEU A N 1
ATOM 686 C CA . LEU A 1 94 ? 6.842 -0.083 2.894 1.00 97.75 94 LEU A CA 1
ATOM 687 C C . LEU A 1 94 ? 7.511 0.104 1.533 1.00 97.75 94 LEU A C 1
ATOM 689 O O . LEU A 1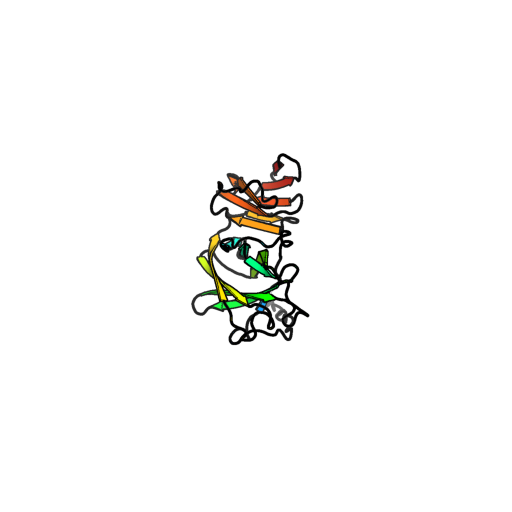 94 ? 7.322 1.131 0.893 1.00 97.75 94 LEU A O 1
ATOM 693 N N . LEU A 1 95 ? 8.265 -0.891 1.081 1.00 97.94 95 LEU A N 1
ATOM 694 C CA . LEU A 1 95 ? 8.805 -0.981 -0.268 1.00 97.94 95 LEU A CA 1
ATOM 695 C C . LEU A 1 95 ? 7.963 -1.946 -1.092 1.00 97.94 95 LEU A C 1
ATOM 697 O O . LEU A 1 95 ? 7.755 -3.087 -0.690 1.00 97.94 95 LEU A O 1
ATOM 701 N N . LEU A 1 96 ? 7.551 -1.485 -2.263 1.00 97.25 96 LEU A N 1
ATOM 702 C CA . LEU A 1 96 ? 6.909 -2.266 -3.307 1.00 97.25 96 LEU A CA 1
ATOM 703 C C . LEU A 1 96 ? 7.945 -2.533 -4.404 1.00 97.25 96 LEU A C 1
ATOM 705 O O . LEU A 1 96 ? 8.546 -1.582 -4.917 1.00 97.25 96 LEU A O 1
ATOM 709 N N . GLN A 1 97 ? 8.165 -3.797 -4.762 1.00 95.19 97 GLN A N 1
ATOM 710 C CA . GLN A 1 97 ? 9.053 -4.168 -5.869 1.00 95.19 97 GLN A CA 1
ATOM 711 C C . GLN A 1 97 ? 8.495 -5.352 -6.671 1.00 95.19 97 GLN A C 1
ATOM 713 O O . GLN A 1 97 ? 7.711 -6.129 -6.124 1.00 95.19 97 GLN A O 1
ATOM 718 N N . PRO A 1 98 ? 8.887 -5.514 -7.945 1.00 93.88 98 PRO A N 1
ATOM 719 C CA . PRO A 1 98 ? 8.580 -6.712 -8.710 1.00 93.88 98 PRO A CA 1
ATOM 720 C C . PRO A 1 98 ? 9.107 -7.981 -8.045 1.00 93.88 98 PRO A C 1
ATOM 722 O O . PRO A 1 98 ? 10.218 -7.998 -7.517 1.00 93.88 98 PRO A O 1
ATOM 725 N N . VAL A 1 99 ? 8.342 -9.066 -8.160 1.00 92.50 99 VAL A N 1
ATOM 726 C CA . VAL A 1 99 ? 8.801 -10.406 -7.759 1.00 92.50 99 VAL A CA 1
ATOM 727 C C . VAL A 1 99 ? 9.976 -10.866 -8.632 1.00 92.50 99 VAL A C 1
ATOM 729 O O . VAL A 1 99 ? 10.911 -11.502 -8.146 1.00 92.50 99 VAL A O 1
ATOM 732 N N . ASP A 1 100 ? 9.947 -10.542 -9.930 1.00 91.94 100 ASP A N 1
ATOM 733 C CA . ASP A 1 100 ? 11.061 -10.783 -10.849 1.00 91.94 100 ASP A CA 1
ATOM 734 C C . ASP A 1 100 ? 11.845 -9.488 -11.077 1.00 91.94 100 ASP A C 1
ATOM 736 O O . ASP A 1 100 ? 11.422 -8.599 -11.811 1.00 91.94 100 ASP A O 1
ATOM 740 N N . MET A 1 101 ? 13.018 -9.383 -10.454 1.00 92.94 101 MET A N 1
ATOM 741 C CA . MET A 1 101 ? 13.898 -8.224 -10.619 1.00 92.94 101 MET A CA 1
ATOM 742 C C . MET A 1 101 ? 14.657 -8.217 -11.956 1.00 92.94 101 MET A C 1
ATOM 744 O O . MET A 1 101 ? 15.269 -7.199 -12.288 1.00 92.94 101 MET A O 1
ATOM 748 N N . HIS A 1 102 ? 14.615 -9.312 -12.726 1.00 92.50 102 HIS A N 1
ATOM 749 C CA . HIS A 1 102 ? 15.280 -9.465 -14.027 1.00 92.50 102 HIS A CA 1
ATOM 750 C C . HIS A 1 102 ? 14.297 -9.995 -15.084 1.00 92.50 102 HIS A C 1
ATOM 752 O O . HIS A 1 102 ? 14.558 -11.047 -15.686 1.00 92.50 102 HIS A O 1
ATOM 758 N N . PRO A 1 103 ? 13.181 -9.285 -15.337 1.00 87.94 103 PRO A N 1
ATOM 759 C CA . PRO A 1 103 ? 12.185 -9.750 -16.283 1.00 87.94 103 PRO A CA 1
ATOM 760 C C . PRO A 1 103 ? 12.805 -9.868 -17.684 1.00 87.94 103 PRO A C 1
ATOM 762 O O . PRO A 1 103 ? 13.740 -9.142 -18.027 1.00 87.94 103 PRO A O 1
ATOM 765 N N . PRO A 1 104 ? 12.303 -10.765 -18.548 1.00 81.88 104 PRO A N 1
ATOM 766 C CA . PRO A 1 104 ? 12.835 -10.965 -19.898 1.00 81.88 104 PRO A CA 1
ATOM 767 C C . PRO A 1 104 ? 12.479 -9.824 -20.880 1.00 81.88 104 PRO A C 1
ATOM 769 O O . PRO A 1 104 ? 12.463 -10.041 -22.095 1.00 81.88 104 PRO A O 1
ATOM 772 N N . GLY A 1 105 ? 12.172 -8.633 -20.368 1.00 79.38 105 GLY A N 1
ATOM 773 C CA . GLY A 1 105 ? 11.654 -7.480 -21.090 1.00 79.38 105 GLY A CA 1
ATOM 774 C C . GLY A 1 105 ? 10.478 -6.838 -20.358 1.00 79.38 105 GLY A C 1
ATOM 775 O O . GLY A 1 105 ? 9.591 -7.524 -19.848 1.00 79.38 105 GLY A O 1
ATOM 776 N N . LEU A 1 106 ? 10.440 -5.508 -20.362 1.00 76.44 106 LEU A N 1
ATOM 777 C CA . LEU A 1 106 ? 9.343 -4.735 -19.784 1.00 76.44 106 LEU A CA 1
ATOM 778 C C . LEU A 1 106 ? 8.167 -4.606 -20.753 1.00 76.44 106 LEU A C 1
ATOM 780 O O . LEU A 1 106 ? 8.344 -4.416 -21.963 1.00 76.44 106 LEU A O 1
ATOM 784 N N . ALA A 1 107 ? 6.950 -4.627 -20.209 1.00 71.88 107 ALA A N 1
ATOM 785 C CA . ALA A 1 107 ? 5.797 -4.122 -20.938 1.00 71.88 107 ALA A CA 1
ATOM 786 C C . ALA A 1 107 ? 6.060 -2.651 -21.310 1.00 71.88 107 ALA A C 1
ATOM 788 O O . ALA A 1 107 ? 6.486 -1.851 -20.484 1.00 71.88 107 ALA A O 1
ATOM 789 N N . GLY A 1 108 ? 5.809 -2.276 -22.568 1.00 69.75 108 GLY A N 1
ATOM 790 C CA . GLY A 1 108 ? 6.035 -0.904 -23.045 1.00 69.75 108 GLY A CA 1
ATOM 791 C C . GLY A 1 108 ? 5.075 0.139 -22.454 1.00 69.75 108 GLY A C 1
ATOM 792 O O . GLY A 1 108 ? 5.152 1.310 -22.823 1.00 69.75 108 GLY A O 1
ATOM 793 N N . CYS A 1 109 ? 4.157 -0.279 -21.583 1.00 79.12 109 CYS A N 1
ATOM 794 C CA . CYS A 1 109 ? 3.179 0.559 -20.909 1.00 79.12 109 CYS A CA 1
ATOM 795 C C . CYS A 1 109 ? 2.993 0.125 -19.453 1.00 79.12 109 CYS A C 1
ATOM 797 O O . CYS A 1 109 ? 3.110 -1.060 -19.133 1.00 79.12 109 CYS A O 1
ATOM 799 N N . GLY A 1 110 ? 2.673 1.096 -18.596 1.00 83.44 110 GLY A N 1
ATOM 800 C CA . GLY A 1 110 ? 2.224 0.838 -17.234 1.00 83.44 110 GLY A CA 1
ATOM 801 C C . GLY A 1 110 ? 0.704 0.693 -17.157 1.00 83.44 110 GLY A C 1
ATOM 802 O O . GLY A 1 110 ? -0.019 1.273 -17.972 1.00 83.44 110 GLY A O 1
ATOM 803 N N . CYS A 1 111 ? 0.249 -0.053 -16.160 1.00 85.25 111 CYS A N 1
ATOM 804 C CA . CYS A 1 111 ? -1.143 -0.235 -15.790 1.00 85.25 111 CYS A CA 1
ATOM 805 C C . CYS A 1 111 ? -1.354 0.295 -14.369 1.00 85.25 111 CYS A C 1
ATOM 807 O O . CYS A 1 111 ? -0.539 0.025 -13.479 1.00 85.25 111 CYS A O 1
ATOM 809 N N . ALA A 1 112 ? -2.445 1.033 -14.162 1.00 85.62 112 ALA A N 1
ATOM 810 C CA . ALA A 1 112 ? -2.870 1.428 -12.827 1.00 85.62 112 ALA A CA 1
ATOM 811 C C . ALA A 1 112 ? -3.212 0.160 -12.038 1.00 85.62 112 ALA A C 1
ATOM 813 O O . ALA A 1 112 ? -3.944 -0.707 -12.521 1.00 85.62 112 ALA A O 1
ATOM 814 N N . SER A 1 113 ? -2.601 0.018 -10.868 1.00 84.94 113 SER A N 1
ATOM 815 C CA . SER A 1 113 ? -2.741 -1.157 -10.019 1.00 84.94 113 SER A CA 1
ATOM 816 C C . SER A 1 113 ? -3.084 -0.730 -8.602 1.00 84.94 113 SER A C 1
ATOM 818 O O . SER A 1 113 ? -2.485 0.207 -8.068 1.00 84.94 113 SER A O 1
ATOM 820 N N . ARG A 1 114 ? -4.000 -1.477 -7.986 1.00 88.25 114 ARG A N 1
ATOM 821 C CA . ARG A 1 114 ? -4.273 -1.417 -6.553 1.00 88.25 114 ARG A CA 1
ATOM 822 C C . ARG A 1 114 ? -3.479 -2.496 -5.831 1.00 88.25 114 ARG A C 1
ATOM 824 O O . ARG A 1 114 ? -3.474 -3.656 -6.246 1.00 88.25 114 ARG A O 1
ATOM 831 N N . LEU A 1 115 ? -2.815 -2.109 -4.748 1.00 91.00 115 LEU A N 1
ATOM 832 C CA . LEU A 1 115 ? -2.056 -2.997 -3.873 1.00 91.00 115 LEU A CA 1
ATOM 833 C C . LEU A 1 115 ? -2.541 -2.865 -2.435 1.00 91.00 115 LEU A C 1
ATOM 835 O O . LEU A 1 115 ? -2.669 -1.760 -1.911 1.00 91.00 115 LEU A O 1
ATOM 839 N N . ARG A 1 116 ? -2.738 -4.000 -1.768 1.00 90.50 116 ARG A N 1
ATOM 840 C CA . ARG A 1 116 ? -3.127 -4.080 -0.360 1.00 90.50 116 ARG A CA 1
ATOM 841 C C . ARG A 1 116 ? -2.143 -4.942 0.415 1.00 90.50 116 ARG A C 1
ATOM 843 O O . ARG A 1 116 ? -1.813 -6.042 -0.019 1.00 90.50 116 ARG A O 1
ATOM 850 N N . GLY A 1 117 ? -1.737 -4.476 1.594 1.00 88.19 117 GLY A N 1
ATOM 851 C CA . GLY A 1 117 ? -0.853 -5.223 2.491 1.00 88.19 117 GLY A CA 1
ATOM 852 C C . GLY A 1 117 ? -1.281 -5.171 3.957 1.00 88.19 117 GLY A C 1
ATOM 853 O O . GLY A 1 117 ? -1.797 -4.157 4.432 1.00 88.19 117 GLY A O 1
ATOM 854 N N . ASP A 1 118 ? -1.024 -6.262 4.685 1.00 89.94 118 ASP A N 1
ATOM 855 C CA . ASP A 1 118 ? -1.065 -6.311 6.153 1.00 89.94 118 ASP A CA 1
ATOM 856 C C . ASP A 1 118 ? 0.358 -6.116 6.702 1.00 89.94 118 ASP A C 1
ATOM 858 O O . ASP A 1 118 ? 1.266 -6.921 6.474 1.00 89.94 118 ASP A O 1
ATOM 862 N N . LEU A 1 119 ? 0.558 -5.018 7.429 1.00 91.75 119 LEU A N 1
ATOM 863 C CA . LEU A 1 119 ? 1.863 -4.607 7.948 1.00 91.75 119 LEU A CA 1
ATOM 864 C C . LEU A 1 119 ? 2.160 -5.222 9.324 1.00 91.75 119 LEU A C 1
ATOM 866 O O . LEU A 1 119 ? 3.277 -5.106 9.834 1.00 91.75 119 LEU A O 1
ATOM 870 N N . GLY A 1 120 ? 1.198 -5.930 9.914 1.00 89.06 120 GLY A N 1
ATOM 871 C CA . GLY A 1 120 ? 1.270 -6.485 11.254 1.00 89.06 120 GLY A CA 1
ATOM 872 C C . GLY A 1 120 ? 0.575 -5.594 12.274 1.00 89.06 120 GLY A C 1
ATOM 873 O O . GLY A 1 120 ? -0.502 -5.059 12.031 1.00 89.06 120 GLY A O 1
ATOM 874 N N . ASP A 1 121 ? 1.178 -5.461 13.449 1.00 89.25 121 ASP A N 1
ATOM 875 C CA . ASP A 1 121 ? 0.578 -4.710 14.547 1.00 89.25 121 ASP A CA 1
ATOM 876 C C . ASP A 1 121 ? 0.751 -3.196 14.346 1.00 89.25 121 ASP A C 1
ATOM 878 O O . ASP A 1 121 ? 1.810 -2.711 13.934 1.00 89.25 121 ASP A O 1
ATOM 882 N N . GLY A 1 122 ? -0.278 -2.427 14.695 1.00 87.81 122 GLY A N 1
ATOM 883 C CA . GLY A 1 122 ? -0.222 -0.971 14.670 1.00 87.81 122 GLY A CA 1
ATOM 884 C C . GLY A 1 122 ? -1.360 -0.310 15.435 1.00 87.81 122 GLY A C 1
ATOM 885 O O . GLY A 1 122 ? -2.286 -0.952 15.926 1.00 87.81 122 GLY A O 1
ATOM 886 N N . THR A 1 123 ? -1.270 1.009 15.559 1.00 89.00 123 THR A N 1
ATOM 887 C CA . THR A 1 123 ? -2.284 1.846 16.215 1.00 89.00 123 THR A CA 1
ATOM 888 C C . THR A 1 123 ? -2.658 3.022 15.326 1.00 89.00 123 THR A C 1
ATOM 890 O O . THR A 1 123 ? -1.863 3.419 14.470 1.00 89.00 123 THR A O 1
ATOM 893 N N . ALA A 1 124 ? -3.821 3.634 15.543 1.00 86.19 124 ALA A N 1
ATOM 894 C CA . ALA A 1 124 ? -4.122 4.897 14.881 1.00 86.19 124 ALA A CA 1
ATOM 895 C C . ALA A 1 124 ? -3.014 5.938 15.112 1.00 86.19 124 ALA A C 1
ATOM 897 O O . ALA A 1 124 ? -2.353 5.970 16.155 1.00 86.19 124 ALA A O 1
ATOM 898 N N . GLY A 1 125 ? -2.777 6.753 14.090 1.00 88.00 125 GLY A N 1
ATOM 899 C CA . GLY A 1 125 ? -1.663 7.687 13.994 1.00 88.00 125 GLY A CA 1
ATOM 900 C C . GLY A 1 125 ? -0.333 7.056 13.571 1.00 88.00 125 GLY A C 1
ATOM 901 O O . GLY A 1 125 ? 0.618 7.802 13.347 1.00 88.00 125 GLY A O 1
ATOM 902 N N . THR A 1 126 ? -0.236 5.726 13.436 1.00 93.88 126 THR A N 1
ATOM 903 C CA . THR A 1 126 ? 0.972 5.089 12.880 1.00 93.88 126 THR A CA 1
ATOM 904 C C . THR A 1 126 ? 1.154 5.545 11.437 1.00 93.88 126 THR A C 1
ATOM 906 O O . THR A 1 126 ? 0.265 5.345 10.617 1.00 93.88 126 THR A O 1
ATOM 909 N N . VAL A 1 127 ? 2.290 6.164 11.124 1.00 95.44 127 VAL A N 1
ATOM 910 C CA . VAL A 1 127 ? 2.588 6.632 9.764 1.00 95.44 127 VAL A CA 1
ATOM 911 C C . VAL A 1 127 ? 3.192 5.499 8.944 1.00 95.44 127 VAL A C 1
ATOM 913 O O . VAL A 1 127 ? 4.076 4.791 9.429 1.00 95.44 127 VAL A O 1
ATOM 916 N N . VAL A 1 128 ? 2.721 5.357 7.711 1.00 96.38 128 VAL A N 1
ATOM 917 C CA . VAL A 1 128 ? 3.259 4.457 6.694 1.00 96.38 128 VAL A CA 1
ATOM 918 C C . VAL A 1 128 ? 3.761 5.308 5.535 1.00 96.38 128 VAL A C 1
ATOM 920 O O . VAL A 1 128 ? 2.957 5.975 4.886 1.00 96.38 128 VAL A O 1
ATOM 923 N N . ASP A 1 129 ? 5.070 5.288 5.279 1.00 97.25 129 ASP A N 1
ATOM 924 C CA . ASP A 1 129 ? 5.629 5.843 4.042 1.00 97.25 129 ASP A CA 1
ATOM 925 C C . ASP A 1 129 ? 5.823 4.716 3.034 1.00 97.25 129 ASP A C 1
ATOM 927 O O . ASP A 1 129 ? 6.431 3.687 3.335 1.00 97.25 129 ASP A O 1
ATOM 931 N N . VAL A 1 130 ? 5.286 4.916 1.837 1.00 97.69 130 VAL A N 1
ATOM 932 C CA . VAL A 1 130 ? 5.307 3.931 0.762 1.00 97.69 130 VAL A CA 1
ATOM 933 C C . VAL A 1 130 ? 6.335 4.341 -0.274 1.00 97.69 130 VAL A C 1
ATOM 935 O O . VAL A 1 130 ? 6.411 5.498 -0.698 1.00 97.69 130 VAL A O 1
ATOM 938 N N . TYR A 1 131 ? 7.102 3.355 -0.706 1.00 97.38 131 TYR A N 1
ATOM 939 C CA . TYR A 1 131 ? 8.150 3.469 -1.691 1.00 97.38 131 TYR A CA 1
ATOM 940 C C . TYR A 1 131 ? 7.978 2.417 -2.781 1.00 97.38 131 TYR A C 1
ATOM 942 O O . TYR A 1 131 ? 7.485 1.320 -2.528 1.00 97.38 131 TYR A O 1
ATOM 950 N N . ARG A 1 132 ? 8.449 2.728 -3.985 1.00 95.75 132 ARG A N 1
ATOM 951 C CA . ARG A 1 132 ? 8.495 1.813 -5.125 1.00 95.75 132 ARG A CA 1
ATOM 952 C C . ARG A 1 132 ? 9.931 1.649 -5.592 1.00 95.75 132 ARG A C 1
ATOM 954 O O . ARG A 1 132 ? 10.712 2.601 -5.591 1.00 95.75 132 ARG A O 1
ATOM 961 N N . ARG A 1 133 ? 10.258 0.451 -6.059 1.00 95.06 133 ARG A N 1
ATOM 962 C CA . ARG A 1 133 ? 11.444 0.184 -6.867 1.00 95.06 133 ARG A CA 1
ATOM 963 C C . ARG A 1 133 ? 11.036 -0.639 -8.082 1.00 95.06 133 ARG A C 1
ATOM 965 O O . ARG A 1 133 ? 10.432 -1.687 -7.921 1.00 95.06 133 ARG A O 1
ATOM 972 N N . GLY A 1 134 ? 11.370 -0.158 -9.277 1.00 92.31 134 GLY A N 1
ATOM 973 C CA . GLY A 1 134 ? 11.234 -0.938 -10.510 1.00 92.31 134 GLY A CA 1
ATOM 974 C C . GLY A 1 134 ? 12.257 -2.075 -10.597 1.00 92.31 134 GLY A C 1
ATOM 975 O O . GLY A 1 134 ? 13.223 -2.112 -9.826 1.00 92.31 134 GLY A O 1
ATOM 976 N N . SER A 1 135 ? 12.071 -2.976 -11.561 1.00 91.94 135 SER A N 1
ATOM 977 C CA . SER A 1 135 ? 13.034 -4.048 -11.851 1.00 91.94 135 SER A CA 1
ATOM 978 C C . SER A 1 135 ? 14.403 -3.478 -12.247 1.00 91.94 135 SER A C 1
ATOM 980 O O . SER A 1 135 ? 14.539 -2.288 -12.534 1.00 91.94 135 SER A O 1
ATOM 982 N N . LEU A 1 136 ? 15.450 -4.303 -12.300 1.00 90.81 136 LEU A N 1
ATOM 983 C CA . LEU A 1 136 ? 16.778 -3.820 -12.695 1.00 90.81 136 LEU A CA 1
ATOM 984 C C . LEU A 1 136 ? 16.889 -3.454 -14.179 1.00 90.81 136 LEU A C 1
ATOM 986 O O . LEU A 1 136 ? 17.828 -2.754 -14.558 1.00 90.81 136 LEU A O 1
ATOM 990 N N . GLU A 1 137 ? 15.946 -3.892 -15.013 1.00 89.50 137 GLU A N 1
ATOM 991 C CA . GLU A 1 137 ? 15.844 -3.425 -16.395 1.00 89.50 137 GLU A CA 1
ATOM 992 C C . GLU A 1 137 ? 15.280 -1.995 -16.453 1.00 89.50 137 GLU A C 1
ATOM 994 O O . GLU A 1 137 ? 15.825 -1.150 -17.165 1.00 89.50 137 GLU A O 1
ATOM 999 N N . GLU A 1 138 ? 14.240 -1.701 -15.661 1.00 86.38 138 GLU A N 1
ATOM 1000 C CA . GLU A 1 138 ? 13.632 -0.362 -15.557 1.00 86.38 138 GLU A CA 1
ATOM 1001 C C . GLU A 1 138 ? 14.556 0.611 -14.817 1.00 86.38 138 GLU A C 1
ATOM 1003 O O . GLU A 1 138 ? 14.753 1.758 -15.222 1.00 86.38 138 GLU A O 1
ATOM 1008 N N . ASN A 1 139 ? 15.150 0.132 -13.727 1.00 87.75 139 ASN A N 1
ATOM 1009 C CA . ASN A 1 139 ? 15.937 0.903 -12.786 1.00 87.75 139 ASN A CA 1
ATOM 1010 C C . ASN A 1 139 ? 17.273 0.206 -12.463 1.00 87.75 139 ASN A C 1
ATOM 1012 O O . ASN A 1 139 ? 17.460 -0.338 -11.367 1.00 87.75 139 ASN A O 1
ATOM 1016 N N . PRO A 1 140 ? 18.262 0.282 -13.375 1.00 87.31 140 PRO A N 1
ATOM 1017 C CA . PRO A 1 140 ? 19.566 -0.361 -13.187 1.00 87.31 140 PRO A CA 1
ATOM 1018 C C . PRO A 1 140 ? 20.353 0.161 -11.981 1.00 87.31 140 PRO A C 1
ATOM 1020 O O . PRO A 1 140 ? 21.260 -0.507 -11.488 1.00 87.31 140 PRO A O 1
ATOM 1023 N N . ALA A 1 141 ? 20.047 1.377 -11.520 1.00 88.25 141 ALA A N 1
ATOM 1024 C CA . ALA A 1 141 ? 20.683 1.974 -10.351 1.00 88.25 141 ALA A CA 1
ATOM 1025 C C . ALA A 1 141 ? 20.104 1.445 -9.026 1.00 88.25 141 ALA A C 1
ATOM 1027 O O . ALA A 1 141 ? 20.703 1.673 -7.976 1.00 88.25 141 ALA A O 1
ATOM 1028 N N . GLY A 1 142 ? 18.957 0.757 -9.066 1.00 88.50 142 GLY A N 1
ATOM 1029 C CA . GLY A 1 142 ? 18.268 0.244 -7.886 1.00 88.50 142 GLY A CA 1
ATOM 1030 C C . GLY A 1 142 ? 17.768 1.343 -6.949 1.00 88.50 142 GLY A C 1
ATOM 1031 O O . GLY A 1 142 ? 17.743 1.138 -5.735 1.00 88.50 142 GLY A O 1
ATOM 1032 N N . THR A 1 143 ? 17.419 2.516 -7.486 1.00 92.75 143 THR A N 1
ATOM 1033 C CA . THR A 1 143 ? 16.859 3.607 -6.678 1.00 92.75 143 THR A CA 1
ATOM 1034 C C . THR A 1 143 ? 15.490 3.235 -6.117 1.00 92.75 143 THR A C 1
ATOM 1036 O O . THR A 1 143 ? 14.771 2.399 -6.658 1.00 92.75 143 THR A O 1
ATOM 1039 N N . VAL A 1 144 ? 15.146 3.863 -5.000 1.00 95.75 144 VAL A N 1
ATOM 1040 C CA . VAL A 1 144 ? 13.855 3.701 -4.340 1.00 95.75 144 VAL A CA 1
ATOM 1041 C C . VAL A 1 144 ? 13.156 5.050 -4.391 1.00 95.75 144 VAL A C 1
ATOM 1043 O O . VAL A 1 144 ? 13.700 6.039 -3.894 1.00 95.75 144 VAL A O 1
ATOM 1046 N N . ASP A 1 145 ? 11.975 5.083 -4.995 1.00 94.44 145 ASP A N 1
ATOM 1047 C CA . ASP A 1 145 ? 11.202 6.299 -5.215 1.00 94.44 145 ASP A CA 1
ATOM 1048 C C . ASP A 1 145 ? 10.071 6.395 -4.192 1.00 94.44 145 ASP A C 1
ATOM 1050 O O . ASP A 1 145 ? 9.399 5.409 -3.888 1.00 94.44 145 ASP A O 1
ATOM 1054 N N . SER A 1 146 ? 9.864 7.588 -3.636 1.00 95.38 146 SER A N 1
ATOM 1055 C CA . SER A 1 146 ? 8.749 7.841 -2.720 1.00 95.38 146 SER A CA 1
ATOM 1056 C C . SER A 1 146 ? 7.444 7.856 -3.503 1.00 95.38 146 SER A C 1
ATOM 1058 O O . SER A 1 146 ? 7.310 8.616 -4.459 1.00 95.38 146 SER A O 1
ATOM 1060 N N . VAL A 1 147 ? 6.477 7.066 -3.049 1.00 94.12 147 VAL A N 1
ATOM 1061 C CA . VAL A 1 147 ? 5.130 6.997 -3.622 1.00 94.12 147 VAL A CA 1
ATOM 1062 C C . VAL A 1 147 ? 4.198 7.945 -2.877 1.00 94.12 147 VAL A C 1
ATOM 1064 O O . VAL A 1 147 ? 3.562 8.804 -3.478 1.00 94.12 147 VAL A O 1
ATOM 1067 N N . GLY A 1 148 ? 4.157 7.831 -1.550 1.00 93.88 148 GLY A N 1
ATOM 1068 C CA . GLY A 1 148 ? 3.229 8.593 -0.726 1.00 93.88 148 GLY A CA 1
ATOM 1069 C C . GLY A 1 148 ? 3.346 8.251 0.753 1.00 93.88 148 GLY A C 1
ATOM 1070 O O . GLY A 1 148 ? 4.209 7.474 1.158 1.00 93.88 148 GLY A O 1
ATOM 1071 N N . SER A 1 149 ? 2.479 8.860 1.557 1.00 93.94 149 SER A N 1
ATOM 1072 C CA . SER A 1 149 ? 2.460 8.700 3.010 1.00 93.94 149 SER A CA 1
ATOM 1073 C C . SER A 1 149 ? 1.029 8.727 3.524 1.00 93.94 149 SER A C 1
ATOM 1075 O O . SER A 1 149 ? 0.237 9.560 3.080 1.00 93.94 149 SER A O 1
ATOM 1077 N N . ALA A 1 150 ? 0.721 7.865 4.491 1.00 91.38 150 ALA A N 1
ATOM 1078 C CA . ALA A 1 150 ? -0.561 7.854 5.180 1.00 91.38 150 ALA A CA 1
ATOM 1079 C C . ALA A 1 150 ? -0.377 7.682 6.689 1.00 91.38 150 ALA A C 1
ATOM 1081 O O . ALA A 1 150 ? 0.406 6.853 7.150 1.00 91.38 150 ALA A O 1
ATOM 1082 N N . ALA A 1 151 ? -1.133 8.447 7.476 1.00 90.25 151 ALA A N 1
ATOM 1083 C CA . ALA A 1 151 ? -1.284 8.191 8.903 1.00 90.25 151 ALA A CA 1
ATOM 1084 C C . ALA A 1 151 ? -2.492 7.278 9.107 1.00 90.25 151 ALA A C 1
ATOM 1086 O O . ALA A 1 151 ? -3.593 7.613 8.674 1.00 90.25 151 ALA A O 1
ATOM 1087 N N . ALA A 1 152 ? -2.286 6.147 9.776 1.00 87.75 152 ALA A N 1
ATOM 1088 C CA . ALA A 1 152 ? -3.328 5.156 9.956 1.00 87.75 152 ALA A CA 1
ATOM 1089 C C . ALA A 1 152 ? -4.506 5.733 10.748 1.00 87.75 152 ALA A C 1
ATOM 1091 O O . ALA A 1 152 ? -4.326 6.233 11.861 1.00 87.75 152 ALA A O 1
ATOM 1092 N N . ALA A 1 153 ? -5.708 5.662 10.189 1.00 81.56 153 ALA A N 1
ATOM 1093 C CA . ALA A 1 153 ? -6.926 6.007 10.909 1.00 81.56 153 ALA A CA 1
ATOM 1094 C C . ALA A 1 153 ? -7.444 4.791 11.690 1.00 81.56 153 ALA A C 1
ATOM 1096 O O . ALA A 1 153 ? -7.230 3.647 11.283 1.00 81.56 153 ALA A O 1
ATOM 1097 N N . ASP A 1 154 ? -8.143 5.026 12.803 1.00 76.00 154 ASP A N 1
ATOM 1098 C CA . ASP A 1 154 ? -8.939 3.960 13.412 1.00 76.00 154 ASP A CA 1
ATOM 1099 C C . ASP A 1 154 ? -10.038 3.580 12.421 1.00 76.00 154 ASP A C 1
ATOM 1101 O O . ASP A 1 154 ? -10.850 4.424 12.024 1.00 76.00 154 ASP A O 1
ATOM 1105 N N . MET A 1 155 ? -10.078 2.305 12.035 1.00 65.50 155 MET A N 1
ATOM 1106 C CA . MET A 1 155 ? -11.272 1.780 11.397 1.00 65.50 155 MET A CA 1
ATOM 1107 C C . MET A 1 155 ? -12.424 1.913 12.392 1.00 65.50 155 MET A C 1
ATOM 1109 O O . MET A 1 155 ? -12.223 1.720 13.599 1.00 65.50 155 MET A O 1
ATOM 1113 N N . PRO A 1 156 ? -13.633 2.257 11.924 1.00 58.62 156 PRO A N 1
ATOM 1114 C CA . PRO A 1 156 ? -14.757 2.373 12.826 1.00 58.62 156 PRO A CA 1
ATOM 1115 C C . PRO A 1 156 ? -14.921 1.063 13.609 1.00 58.62 156 PRO A C 1
ATOM 1117 O O . PRO A 1 156 ? -14.844 -0.025 13.037 1.00 58.62 156 PRO A O 1
ATOM 1120 N N . ALA A 1 157 ? -15.030 1.163 14.937 1.00 53.19 157 ALA A N 1
ATOM 1121 C CA . ALA A 1 157 ? -14.869 0.012 15.820 1.00 53.19 157 ALA A CA 1
ATOM 1122 C C . ALA A 1 157 ? -15.826 -1.133 15.445 1.00 53.19 157 ALA A C 1
ATOM 1124 O O . ALA A 1 157 ? -17.039 -0.944 15.363 1.00 53.19 157 ALA A O 1
ATOM 1125 N N . GLY A 1 158 ? -15.259 -2.325 15.240 1.00 53.53 158 GLY A N 1
ATOM 1126 C CA . GLY A 1 158 ? -15.990 -3.519 14.824 1.00 53.53 158 GLY A CA 1
ATOM 1127 C C . GLY A 1 158 ? -16.201 -3.644 13.315 1.00 53.53 158 GLY A C 1
ATOM 1128 O O . GLY A 1 158 ? -16.860 -4.600 12.911 1.00 53.53 158 GLY A O 1
ATOM 1129 N N . CYS A 1 159 ? -15.678 -2.722 12.497 1.00 55.31 159 CYS A N 1
ATOM 1130 C CA . CYS A 1 159 ? -15.732 -2.826 11.044 1.00 55.31 159 CYS A CA 1
ATOM 1131 C C . CYS A 1 159 ? -14.526 -3.632 10.513 1.00 55.31 159 CYS A C 1
ATOM 1133 O O . CYS A 1 159 ? -13.371 -3.229 10.658 1.00 55.31 159 CYS A O 1
ATOM 1135 N N . ALA A 1 160 ? -14.792 -4.815 9.960 1.00 61.41 160 ALA A N 1
ATOM 1136 C CA . ALA A 1 160 ? -13.806 -5.750 9.431 1.00 61.41 160 ALA A CA 1
ATOM 1137 C C . ALA A 1 160 ? -14.354 -6.427 8.172 1.00 61.41 160 ALA A C 1
ATOM 1139 O O . ALA A 1 160 ? -15.528 -6.795 8.114 1.00 61.41 160 ALA A O 1
ATOM 1140 N N . ALA A 1 161 ? -13.493 -6.612 7.178 1.00 61.31 161 ALA A N 1
ATOM 1141 C CA . ALA A 1 161 ? -13.821 -7.444 6.034 1.00 61.31 161 ALA A CA 1
ATOM 1142 C C . ALA A 1 161 ? -13.888 -8.912 6.472 1.00 61.31 161 ALA A C 1
ATOM 1144 O O . ALA A 1 161 ? -12.996 -9.392 7.172 1.00 61.31 161 ALA A O 1
ATOM 1145 N N . LEU A 1 162 ? -14.941 -9.615 6.077 1.00 60.03 162 LEU A N 1
ATOM 1146 C CA . LEU A 1 162 ? -15.034 -11.067 6.137 1.00 60.03 162 LEU A CA 1
ATOM 1147 C C . LEU A 1 162 ? -14.846 -11.602 4.716 1.00 60.03 162 LEU A C 1
ATOM 1149 O O . LEU A 1 162 ? -15.211 -10.947 3.741 1.00 60.03 162 LEU A O 1
ATOM 1153 N N . GLU A 1 163 ? -14.282 -12.800 4.585 1.00 52.03 163 GLU A N 1
ATOM 1154 C CA . GLU A 1 163 ? -14.142 -13.414 3.264 1.00 52.03 163 GLU A CA 1
ATOM 1155 C C . GLU A 1 163 ? -15.507 -13.510 2.553 1.00 52.03 163 GLU A C 1
ATOM 1157 O O . GLU A 1 163 ? -16.508 -13.846 3.201 1.00 52.03 163 GLU A O 1
ATOM 1162 N N . PRO A 1 164 ? -15.570 -13.239 1.235 1.00 55.94 164 PRO A N 1
ATOM 1163 C CA . PRO A 1 164 ? -14.452 -13.011 0.306 1.00 55.94 164 PRO A CA 1
ATOM 1164 C C . PRO A 1 164 ? -14.085 -11.529 0.059 1.00 55.94 164 PRO A C 1
ATOM 1166 O O . PRO A 1 164 ? -13.589 -11.212 -1.011 1.00 55.94 164 PRO A O 1
ATOM 1169 N N . CYS A 1 165 ? -14.324 -10.594 0.987 1.00 61.50 165 CYS A N 1
ATOM 1170 C CA . CYS A 1 165 ? -13.895 -9.205 0.771 1.00 61.50 165 CYS A CA 1
ATOM 1171 C C . CYS A 1 165 ? -12.369 -9.096 0.598 1.00 61.50 165 CYS A C 1
ATOM 1173 O O . CYS A 1 165 ? -11.626 -9.453 1.517 1.00 61.50 165 CYS A O 1
ATOM 1175 N N . ASP A 1 166 ? -11.918 -8.458 -0.484 1.00 59.94 166 ASP A N 1
ATOM 1176 C CA . ASP A 1 166 ? -10.508 -8.080 -0.678 1.00 59.94 166 ASP A CA 1
ATOM 1177 C C . ASP A 1 166 ? -10.078 -7.026 0.341 1.00 59.94 166 ASP A C 1
ATOM 1179 O O . ASP A 1 166 ? -8.939 -6.985 0.806 1.00 59.94 166 ASP A O 1
ATOM 1183 N N . GLY A 1 167 ? -11.041 -6.212 0.771 1.00 61.16 167 GLY A N 1
ATOM 1184 C CA . GLY A 1 167 ? -11.191 -5.871 2.171 1.00 61.16 167 GLY A CA 1
ATOM 1185 C C . GLY A 1 167 ? -11.798 -4.493 2.390 1.00 61.16 167 GLY A C 1
ATOM 1186 O O . GLY A 1 167 ? -12.598 -4.024 1.591 1.00 61.16 167 GLY A O 1
ATOM 1187 N N . VAL A 1 168 ? -11.449 -3.862 3.511 1.00 60.59 168 VAL A N 1
ATOM 1188 C CA . VAL A 1 168 ? -12.150 -2.672 4.005 1.00 60.59 168 VAL A CA 1
ATOM 1189 C C . VAL A 1 168 ? -11.187 -1.527 4.329 1.00 60.59 168 VAL A C 1
ATOM 1191 O O . VAL A 1 168 ? -10.164 -1.778 4.970 1.00 60.59 168 VAL A O 1
ATOM 1194 N N . THR A 1 169 ? -11.530 -0.298 3.930 1.00 61.22 169 THR A N 1
ATOM 1195 C CA . THR A 1 169 ? -10.854 0.951 4.332 1.00 61.22 169 THR A CA 1
ATOM 1196 C C . THR A 1 169 ? -11.866 1.996 4.829 1.00 61.22 169 THR A C 1
ATOM 1198 O O . THR A 1 169 ? -13.058 1.933 4.506 1.00 61.22 169 THR A O 1
ATOM 1201 N N . PRO A 1 170 ? -11.458 2.952 5.683 1.00 58.16 170 PRO A N 1
ATOM 1202 C CA . PRO A 1 170 ? -12.323 4.075 6.036 1.00 58.16 170 PRO A CA 1
ATOM 1203 C C . PRO A 1 170 ? -12.547 4.979 4.812 1.00 58.16 170 PRO A C 1
ATOM 1205 O O . PRO A 1 170 ? -11.579 5.448 4.227 1.00 58.16 170 PRO A O 1
ATOM 1208 N N . CYS A 1 171 ? -13.803 5.286 4.455 1.00 61.16 171 CYS A N 1
ATOM 1209 C CA . CYS A 1 171 ? -14.086 6.206 3.343 1.00 61.16 171 CYS A CA 1
ATOM 1210 C C . CYS A 1 171 ? -13.510 7.593 3.660 1.00 61.16 171 CYS A C 1
ATOM 1212 O O . CYS A 1 171 ? -14.053 8.307 4.512 1.00 61.16 171 CYS A O 1
ATOM 1214 N N . ALA A 1 172 ? -12.471 8.019 2.939 1.00 50.16 172 ALA A N 1
ATOM 1215 C CA . ALA A 1 172 ? -11.952 9.379 3.056 1.00 50.16 172 ALA A CA 1
ATOM 1216 C C . ALA A 1 172 ? -12.984 10.424 2.582 1.00 50.16 172 ALA A C 1
ATOM 1218 O O . ALA A 1 172 ? -13.034 11.521 3.136 1.00 50.16 172 ALA A O 1
ATOM 1219 N N . ASN A 1 173 ? -13.852 10.080 1.614 1.00 46.62 173 ASN A N 1
ATOM 1220 C CA . ASN A 1 173 ? -14.963 10.913 1.137 1.00 46.62 173 ASN A CA 1
ATOM 1221 C C . ASN A 1 173 ? -16.109 10.053 0.565 1.00 46.62 173 ASN A C 1
ATOM 1223 O O . ASN A 1 173 ? -16.016 9.575 -0.559 1.00 46.62 173 ASN A O 1
ATOM 1227 N N . ALA A 1 174 ? -17.225 9.919 1.287 1.00 42.19 174 ALA A N 1
ATOM 1228 C CA . ALA A 1 174 ? -18.428 9.195 0.838 1.00 42.19 174 ALA A CA 1
ATOM 1229 C C . ALA A 1 174 ? -19.222 9.920 -0.283 1.00 42.19 174 ALA A C 1
ATOM 1231 O O . ALA A 1 174 ? -20.433 10.099 -0.170 1.00 42.19 174 ALA A O 1
ATOM 1232 N N . GLY A 1 175 ? -18.554 10.425 -1.324 1.00 38.69 175 GLY A N 1
ATOM 1233 C CA . GLY A 1 175 ? -19.208 11.230 -2.363 1.00 38.69 175 GLY A CA 1
ATOM 1234 C C . GLY A 1 175 ? -18.442 11.452 -3.669 1.00 38.69 175 GLY A C 1
ATOM 1235 O O . GLY A 1 175 ? -18.944 12.200 -4.503 1.00 38.69 175 GLY A O 1
ATOM 1236 N N . ASN A 1 176 ? -17.276 10.829 -3.856 1.00 40.91 176 ASN A N 1
ATOM 1237 C CA . ASN A 1 176 ? -16.589 10.757 -5.151 1.00 40.91 176 ASN A CA 1
ATOM 1238 C C . ASN A 1 176 ? -16.568 9.295 -5.602 1.00 40.91 176 ASN A C 1
ATOM 1240 O O . ASN A 1 176 ? -15.517 8.676 -5.680 1.00 40.91 176 ASN A O 1
ATOM 1244 N N . GLU A 1 177 ? -17.752 8.733 -5.809 1.00 48.09 177 GLU A N 1
ATOM 1245 C CA . GLU A 1 177 ? -17.889 7.480 -6.544 1.00 48.09 177 GLU A CA 1
ATOM 1246 C C . GLU A 1 177 ? -17.649 7.839 -8.013 1.00 48.09 177 GLU A C 1
ATOM 1248 O O . GLU A 1 177 ? -18.407 8.641 -8.569 1.00 48.09 177 GLU A O 1
ATOM 1253 N N . ASP A 1 178 ? -16.580 7.328 -8.623 1.00 41.84 178 ASP A N 1
ATOM 1254 C CA . ASP A 1 178 ? -16.561 7.203 -10.076 1.00 41.84 178 ASP A CA 1
ATOM 1255 C C . ASP A 1 178 ? -17.411 5.961 -10.399 1.00 41.84 178 ASP A C 1
ATOM 1257 O O . ASP A 1 178 ? -17.003 4.843 -10.086 1.00 41.84 178 ASP A O 1
ATOM 1261 N N . PRO A 1 179 ? -18.641 6.116 -10.924 1.00 43.56 179 PRO A N 1
ATOM 1262 C CA . PRO A 1 179 ? -19.569 5.001 -11.123 1.00 43.56 179 PRO A CA 1
ATOM 1263 C C . PRO A 1 179 ? -19.099 3.990 -12.181 1.00 43.56 179 PRO A C 1
ATOM 1265 O O . PRO A 1 179 ? -19.790 2.998 -12.414 1.00 43.56 179 PRO A O 1
ATOM 1268 N N . ASP A 1 180 ? -17.965 4.249 -12.836 1.00 43.88 180 ASP A N 1
ATOM 1269 C CA . ASP A 1 180 ? -17.372 3.374 -13.843 1.00 43.88 180 ASP A CA 1
ATOM 1270 C C . ASP A 1 180 ? -16.317 2.407 -13.253 1.00 43.88 180 ASP A C 1
ATOM 1272 O O . ASP A 1 180 ? -15.846 1.512 -13.961 1.00 43.88 180 ASP A O 1
ATOM 1276 N N . GLU A 1 181 ? -15.980 2.529 -11.962 1.00 49.41 181 GLU A N 1
ATOM 1277 C CA . GLU A 1 181 ? -14.993 1.691 -11.274 1.00 49.41 181 GLU A CA 1
ATOM 1278 C C . GLU A 1 181 ? -15.684 0.624 -10.399 1.00 49.41 181 GLU A C 1
ATOM 1280 O O . GLU A 1 181 ? -15.967 0.807 -9.220 1.00 49.41 181 GLU A O 1
ATOM 1285 N N . TYR A 1 182 ? -16.016 -0.507 -11.031 1.00 50.94 182 TYR A N 1
ATOM 1286 C CA . TYR A 1 182 ? -16.906 -1.583 -10.548 1.00 50.94 182 TYR A CA 1
ATOM 1287 C C . TYR A 1 182 ? -16.493 -2.329 -9.262 1.00 50.94 182 TYR A C 1
ATOM 1289 O O . TYR A 1 182 ? -17.122 -3.330 -8.929 1.00 50.94 182 TYR A O 1
ATOM 1297 N N . TRP A 1 183 ? -15.443 -1.912 -8.560 1.00 56.25 183 TRP A N 1
ATOM 1298 C CA . TRP A 1 183 ? -14.824 -2.721 -7.507 1.00 56.25 183 TRP A CA 1
ATOM 1299 C C . TRP A 1 183 ? -14.721 -2.028 -6.144 1.00 56.25 183 TRP A C 1
ATOM 1301 O O . TRP A 1 183 ? -14.233 -2.657 -5.208 1.00 56.25 183 TRP A O 1
ATOM 1311 N N . GLU A 1 184 ? -15.219 -0.795 -5.975 1.00 57.00 184 GLU A N 1
ATOM 1312 C CA . GLU A 1 184 ? -15.290 -0.123 -4.669 1.00 57.00 184 GLU A CA 1
ATOM 1313 C C . GLU A 1 184 ? -16.650 0.517 -4.376 1.00 57.00 184 GLU A C 1
ATOM 1315 O O . GLU A 1 184 ? -17.154 1.344 -5.130 1.00 57.00 184 GLU A O 1
ATOM 1320 N N . GLN A 1 185 ? -17.224 0.187 -3.213 1.00 62.66 185 GLN A N 1
ATOM 1321 C CA . GLN A 1 185 ? -18.462 0.806 -2.743 1.00 62.66 185 GLN A CA 1
ATOM 1322 C C . GLN A 1 185 ? -18.294 1.402 -1.346 1.00 62.66 185 GLN A C 1
ATOM 1324 O O . GLN A 1 185 ? -18.003 0.700 -0.373 1.00 62.66 185 GLN A O 1
ATOM 1329 N N . CYS A 1 186 ? -18.531 2.713 -1.236 1.00 60.91 186 CYS A N 1
ATOM 1330 C CA . CYS A 1 186 ? -18.613 3.413 0.042 1.00 60.91 186 CYS A CA 1
ATOM 1331 C C . CYS A 1 186 ? -19.969 3.148 0.699 1.00 60.91 186 CYS A C 1
ATOM 1333 O O . CYS A 1 186 ? -20.975 3.796 0.408 1.00 60.91 186 CYS A O 1
ATOM 1335 N N . ILE A 1 187 ? -20.009 2.236 1.662 1.00 64.69 187 ILE A N 1
ATOM 1336 C CA . ILE A 1 187 ? -21.220 1.981 2.431 1.00 64.69 187 ILE A CA 1
ATOM 1337 C C . ILE A 1 187 ? -21.244 2.913 3.636 1.00 64.69 187 ILE A C 1
ATOM 1339 O O . ILE A 1 187 ? -20.472 2.781 4.588 1.00 64.69 187 ILE A O 1
ATOM 1343 N N . SER A 1 188 ? -22.184 3.856 3.628 1.00 60.66 188 SER A N 1
ATOM 1344 C CA . SER A 1 188 ? -22.519 4.609 4.834 1.00 60.66 188 SER A CA 1
ATOM 1345 C C . SER A 1 188 ? -23.341 3.728 5.772 1.00 60.66 188 SER A C 1
ATOM 1347 O O . SER A 1 188 ? -24.561 3.610 5.643 1.00 60.66 188 SER A O 1
ATOM 1349 N N . LEU A 1 189 ? -22.675 3.097 6.738 1.00 60.38 189 LEU A N 1
ATOM 1350 C CA . LEU A 1 189 ? -23.343 2.361 7.802 1.00 60.38 189 LEU A CA 1
ATOM 1351 C C . LEU A 1 189 ? -23.348 3.219 9.058 1.00 60.38 189 LEU A C 1
ATOM 1353 O O . LEU A 1 189 ? -22.353 3.317 9.771 1.00 60.38 189 LEU A O 1
ATOM 1357 N N . ALA A 1 190 ? -24.509 3.786 9.395 1.00 56.28 190 ALA A N 1
ATOM 1358 C CA . ALA A 1 190 ? -24.699 4.487 10.669 1.00 56.28 190 ALA A CA 1
ATOM 1359 C C . ALA A 1 190 ? -24.268 3.625 11.878 1.00 56.28 190 ALA A C 1
ATOM 1361 O O . ALA A 1 190 ? -23.828 4.159 12.892 1.00 56.28 190 ALA A O 1
ATOM 1362 N N . ALA A 1 191 ? -24.345 2.297 11.742 1.00 49.88 191 ALA A N 1
ATOM 1363 C CA . ALA A 1 191 ? -23.885 1.324 12.726 1.00 49.88 191 ALA A CA 1
ATOM 1364 C C . ALA A 1 191 ? -22.357 1.120 12.779 1.00 49.88 191 ALA A C 1
ATOM 1366 O O . ALA A 1 191 ? -21.856 0.758 13.837 1.00 49.88 191 ALA A O 1
ATOM 1367 N N . CYS A 1 192 ? -21.615 1.414 11.704 1.00 49.69 192 CYS A N 1
ATOM 1368 C CA . CYS A 1 192 ? -20.158 1.568 11.777 1.00 49.69 192 CYS A CA 1
ATOM 1369 C C . CYS A 1 192 ? -19.768 2.882 12.465 1.00 49.69 192 CYS A C 1
ATOM 1371 O O . CYS A 1 192 ? -18.615 3.059 12.807 1.00 49.69 192 CYS A O 1
ATOM 1373 N N . GLY A 1 193 ? -20.670 3.848 12.660 1.00 54.44 193 GLY A N 1
ATOM 1374 C CA . GLY A 1 193 ? -20.269 5.186 13.112 1.00 54.44 193 GLY A CA 1
ATOM 1375 C C . GLY A 1 193 ? -19.498 5.983 12.048 1.00 54.44 193 GLY A C 1
ATOM 1376 O O . GLY A 1 193 ? -18.884 6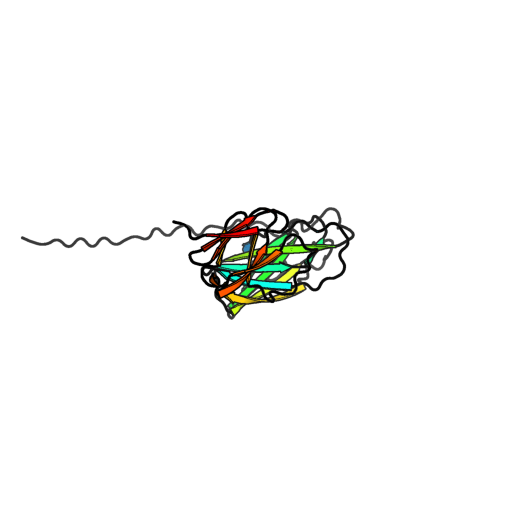.995 12.376 1.00 54.44 193 GLY A O 1
ATOM 1377 N N . GLY A 1 194 ? -19.550 5.549 10.782 1.00 64.25 194 GLY A N 1
ATOM 1378 C CA . GLY A 1 194 ? -18.863 6.163 9.646 1.00 64.25 194 GLY A CA 1
ATOM 1379 C C . GLY A 1 194 ? -19.223 5.505 8.309 1.00 64.25 194 GLY A C 1
ATOM 1380 O O . GLY A 1 194 ? -20.034 4.579 8.261 1.00 64.25 194 GLY A O 1
ATOM 1381 N N . ALA A 1 195 ? -18.631 6.007 7.223 1.00 62.78 195 ALA A N 1
ATOM 1382 C CA . ALA A 1 195 ? -18.680 5.362 5.914 1.00 62.78 195 ALA A CA 1
ATOM 1383 C C . ALA A 1 195 ? -17.434 4.494 5.713 1.00 62.78 195 ALA A C 1
ATOM 1385 O O . ALA A 1 195 ? -16.339 4.853 6.150 1.00 62.78 195 ALA A O 1
ATOM 1386 N N . VAL A 1 196 ? -17.628 3.344 5.084 1.00 64.94 196 VAL A N 1
ATOM 1387 C CA . VAL A 1 196 ? -16.613 2.313 4.906 1.00 64.94 196 VAL A CA 1
ATOM 1388 C C . VAL A 1 196 ? -16.541 1.950 3.427 1.00 64.94 196 VAL A C 1
ATOM 1390 O O . VAL A 1 196 ? -17.574 1.609 2.855 1.00 64.94 196 VAL A O 1
ATOM 1393 N N . CYS A 1 197 ? -15.357 2.039 2.818 1.00 65.19 197 CYS A N 1
ATOM 1394 C CA . CYS A 1 197 ? -15.122 1.536 1.469 1.00 65.19 197 CYS A CA 1
ATOM 1395 C C . CYS A 1 197 ? -14.918 0.034 1.567 1.00 65.19 197 CYS A C 1
ATOM 1397 O O . CYS A 1 197 ? -14.107 -0.440 2.370 1.00 65.19 197 CYS A O 1
ATOM 1399 N N . VAL A 1 198 ? -15.647 -0.709 0.747 1.00 65.06 198 VAL A N 1
ATOM 1400 C CA . VAL A 1 198 ? -15.420 -2.137 0.577 1.00 65.06 198 VAL A CA 1
ATOM 1401 C C . VAL A 1 198 ? -14.964 -2.362 -0.844 1.00 65.06 198 VAL A C 1
ATOM 1403 O O . VAL A 1 198 ? -15.667 -1.963 -1.772 1.00 65.06 198 VAL A O 1
ATOM 1406 N N . SER A 1 199 ? -13.811 -3.007 -0.987 1.00 63.31 199 SER A N 1
ATOM 1407 C CA . SER A 1 199 ? -13.372 -3.526 -2.276 1.00 63.31 199 SER A CA 1
ATOM 1408 C C . SER A 1 199 ? -13.789 -4.975 -2.412 1.00 63.31 199 SER A C 1
ATOM 1410 O O . SER A 1 199 ? -13.564 -5.765 -1.485 1.00 63.31 199 SER A O 1
ATOM 1412 N N . TYR A 1 200 ? -14.415 -5.304 -3.536 1.00 62.47 200 TYR A N 1
ATOM 1413 C CA . TYR A 1 200 ? -14.904 -6.648 -3.794 1.00 62.47 200 TYR A CA 1
ATOM 1414 C C . TYR A 1 200 ? -14.903 -6.969 -5.289 1.00 62.47 200 TYR A C 1
ATOM 1416 O O . TYR A 1 200 ? -15.379 -6.175 -6.095 1.00 62.47 200 TYR A O 1
ATOM 1424 N N . GLU A 1 201 ? -14.396 -8.150 -5.646 1.00 56.16 201 GLU A N 1
ATOM 1425 C CA . GLU A 1 201 ? -14.622 -8.748 -6.971 1.00 56.16 201 GLU A CA 1
ATOM 1426 C C . GLU A 1 201 ? -15.927 -9.564 -7.037 1.00 56.16 201 GLU A C 1
ATOM 1428 O O . GLU A 1 201 ? -16.510 -9.680 -8.107 1.00 56.16 201 GLU A O 1
ATOM 1433 N N . ASP A 1 202 ? -16.396 -10.085 -5.894 1.00 62.16 202 ASP A N 1
ATOM 1434 C CA . ASP A 1 202 ? -17.549 -10.989 -5.745 1.00 62.16 202 ASP A CA 1
ATOM 1435 C C . ASP A 1 202 ? -18.466 -10.554 -4.578 1.00 62.16 202 ASP A C 1
ATOM 1437 O O . ASP A 1 202 ? -18.174 -9.623 -3.824 1.00 62.16 202 ASP A O 1
ATOM 1441 N N . ALA A 1 203 ? -19.576 -11.271 -4.356 1.00 65.38 203 ALA A N 1
ATOM 1442 C CA . ALA A 1 203 ? -20.441 -11.051 -3.198 1.00 65.38 203 ALA A CA 1
ATOM 1443 C C . ALA A 1 203 ? -19.645 -11.173 -1.890 1.00 65.38 203 ALA A C 1
ATOM 1445 O O . ALA A 1 203 ? -19.066 -12.220 -1.602 1.00 65.38 203 ALA A O 1
ATOM 1446 N N . CYS A 1 204 ? -19.649 -10.123 -1.077 1.00 72.06 204 CYS A N 1
ATOM 1447 C CA . CYS A 1 204 ? -18.720 -9.992 0.032 1.00 72.06 204 CYS A CA 1
ATOM 1448 C C . CYS A 1 204 ? -19.437 -9.713 1.360 1.00 72.06 204 CYS A C 1
ATOM 1450 O O . CYS A 1 204 ? -20.608 -9.331 1.393 1.00 72.06 204 CYS A O 1
ATOM 1452 N N . MET A 1 205 ? -18.763 -9.972 2.478 1.00 69.81 205 MET A N 1
ATOM 1453 C CA . MET A 1 205 ? -19.342 -9.857 3.813 1.00 69.81 205 MET A CA 1
ATOM 1454 C C . MET A 1 205 ? -18.497 -8.907 4.648 1.00 69.81 205 MET A C 1
ATOM 1456 O O . MET A 1 205 ? -17.321 -9.151 4.852 1.00 69.81 205 MET A O 1
ATOM 1460 N N . ILE A 1 206 ? -19.079 -7.859 5.212 1.00 72.50 206 ILE A N 1
ATOM 1461 C CA . ILE A 1 206 ? -18.393 -7.022 6.200 1.00 72.50 206 ILE A CA 1
ATOM 1462 C C . ILE A 1 206 ? -19.047 -7.208 7.559 1.00 72.50 206 ILE A C 1
ATOM 1464 O O . ILE A 1 206 ? -20.268 -7.259 7.670 1.00 72.50 206 ILE A O 1
ATOM 1468 N N . ARG A 1 207 ? -18.251 -7.311 8.617 1.00 71.81 207 ARG A N 1
ATOM 1469 C CA . ARG A 1 207 ? -18.748 -7.158 9.985 1.00 71.81 207 ARG A CA 1
ATOM 1470 C C . ARG A 1 207 ? -18.574 -5.708 10.389 1.00 71.81 207 ARG A C 1
ATOM 1472 O O . ARG A 1 207 ? -17.580 -5.116 10.003 1.00 71.81 207 ARG A O 1
ATOM 1479 N N . CYS A 1 208 ? -19.529 -5.155 11.126 1.00 70.12 208 CYS A N 1
ATOM 1480 C CA . CYS A 1 208 ? -19.617 -3.766 11.560 1.00 70.12 208 CYS A CA 1
ATOM 1481 C C . CYS A 1 208 ? -20.205 -3.708 12.978 1.00 70.12 208 CYS A C 1
ATOM 1483 O O . CYS A 1 208 ? -21.405 -3.498 13.168 1.00 70.12 208 CYS A O 1
ATOM 1485 N N . GLY A 1 209 ? -19.376 -3.967 13.986 1.00 71.69 209 GLY A N 1
ATOM 1486 C CA . GLY A 1 209 ? -19.819 -4.164 15.363 1.00 71.69 209 GLY A CA 1
ATOM 1487 C C . GLY A 1 209 ? -20.623 -5.459 15.483 1.00 71.69 209 GLY A C 1
ATOM 1488 O O . GLY A 1 209 ? -20.118 -6.535 15.182 1.00 71.69 209 GLY A O 1
ATOM 1489 N N . GLU A 1 210 ? -21.885 -5.341 15.895 1.00 69.94 210 GLU A N 1
ATOM 1490 C CA . GLU A 1 210 ? -22.844 -6.455 16.027 1.00 69.94 210 GLU A CA 1
ATOM 1491 C C . GLU A 1 210 ? -23.646 -6.712 14.734 1.00 69.94 210 GLU A C 1
ATOM 1493 O O . GLU A 1 210 ? -24.661 -7.411 14.749 1.00 69.94 210 GLU A O 1
ATOM 1498 N N . LEU A 1 211 ? -23.267 -6.082 13.621 1.00 69.69 211 LEU A N 1
ATOM 1499 C CA . LEU A 1 211 ? -23.902 -6.290 12.324 1.00 69.69 211 LEU A CA 1
ATOM 1500 C C . LEU A 1 211 ? -22.955 -7.004 11.376 1.00 69.69 211 LEU A C 1
ATOM 1502 O O . LEU A 1 211 ? -21.765 -6.723 11.347 1.00 69.69 211 LEU A O 1
ATOM 1506 N N . GLU A 1 212 ? -23.511 -7.879 10.559 1.00 77.06 212 GLU A N 1
ATOM 1507 C CA . GLU A 1 212 ? -22.882 -8.427 9.371 1.00 77.06 212 GLU A CA 1
ATOM 1508 C C . GLU A 1 212 ? -23.659 -7.928 8.157 1.00 77.06 212 GLU A C 1
ATOM 1510 O O . GLU A 1 212 ? -24.883 -8.040 8.108 1.00 77.06 212 GLU A O 1
ATOM 1515 N N . CYS A 1 213 ? -22.968 -7.335 7.192 1.00 72.75 213 CYS A N 1
ATOM 1516 C CA . CYS A 1 213 ? -23.548 -6.837 5.959 1.00 72.75 213 CYS A CA 1
ATOM 1517 C C . CYS A 1 213 ? -23.031 -7.648 4.781 1.00 72.75 213 CYS A C 1
ATOM 1519 O O . CYS A 1 213 ? -21.827 -7.720 4.558 1.00 72.75 213 CYS A O 1
ATOM 1521 N N . ALA A 1 214 ? -23.957 -8.232 4.029 1.00 73.75 214 ALA A N 1
ATOM 1522 C CA . ALA A 1 214 ? -23.692 -8.848 2.742 1.00 73.75 214 ALA A CA 1
ATOM 1523 C C . ALA A 1 214 ? -23.798 -7.789 1.644 1.00 73.75 214 ALA A C 1
ATOM 1525 O O . ALA A 1 214 ? -24.838 -7.132 1.538 1.00 73.75 214 ALA A O 1
ATOM 1526 N N . ILE A 1 215 ? -22.762 -7.655 0.825 1.00 74.44 215 ILE A N 1
ATOM 1527 C CA . ILE A 1 215 ? -22.828 -6.996 -0.477 1.00 74.44 215 ILE A CA 1
ATOM 1528 C C . ILE A 1 215 ? -23.065 -8.089 -1.511 1.00 74.44 215 ILE A C 1
ATOM 1530 O O . ILE A 1 215 ? -22.300 -9.046 -1.597 1.00 74.44 215 ILE A O 1
ATOM 1534 N N . LEU A 1 216 ? -24.158 -7.987 -2.260 1.00 68.19 216 LEU A N 1
ATOM 1535 C CA . LEU A 1 216 ? -24.505 -8.953 -3.298 1.00 68.19 216 LEU A CA 1
ATOM 1536 C C . LEU A 1 216 ? -24.176 -8.392 -4.680 1.00 68.19 216 LEU A C 1
ATOM 1538 O O . LEU A 1 216 ? -24.599 -7.278 -4.997 1.00 68.19 216 LEU A O 1
ATOM 1542 N N . GLU A 1 217 ? -23.554 -9.218 -5.526 1.00 64.62 217 GLU A N 1
ATOM 1543 C CA . GLU A 1 217 ? -23.444 -9.003 -6.975 1.00 64.62 217 GLU A CA 1
ATOM 1544 C C . GLU A 1 217 ? -24.830 -9.046 -7.639 1.00 64.62 217 GLU A C 1
ATOM 1546 O O . GLU A 1 217 ? -25.279 -10.036 -8.222 1.00 64.62 217 GLU A O 1
ATOM 1551 N N . SER A 1 218 ? -25.585 -7.969 -7.525 1.00 58.06 218 SER A N 1
ATOM 1552 C CA . SER A 1 218 ? -26.817 -7.783 -8.284 1.00 58.06 218 SER A CA 1
ATOM 1553 C C . SER A 1 218 ? -26.856 -6.341 -8.732 1.00 58.06 218 SER A C 1
ATOM 1555 O O . SER A 1 218 ? -26.431 -5.498 -7.971 1.00 58.06 218 SER A O 1
ATOM 1557 N N . TYR A 1 219 ? -27.332 -6.031 -9.939 1.00 50.19 219 TYR A N 1
ATOM 1558 C CA . TYR A 1 219 ? -27.539 -4.636 -10.331 1.00 50.19 219 TYR A CA 1
ATOM 1559 C C . TYR A 1 219 ? -29.015 -4.251 -10.125 1.00 50.19 219 TYR A C 1
ATOM 1561 O O . TYR A 1 219 ? -29.889 -4.907 -10.710 1.00 50.19 219 TYR A O 1
ATOM 1569 N N . PRO A 1 220 ? -29.332 -3.195 -9.349 1.00 59.19 220 PRO A N 1
ATOM 1570 C CA . PRO A 1 220 ? -28.412 -2.378 -8.543 1.00 59.19 220 PRO A CA 1
ATOM 1571 C C . PRO A 1 220 ? -27.870 -3.149 -7.331 1.00 59.19 220 PRO A C 1
ATOM 1573 O O . PRO A 1 220 ? -28.594 -3.990 -6.790 1.00 59.19 220 PRO A O 1
ATOM 1576 N N . GLU A 1 221 ? -26.631 -2.847 -6.925 1.00 61.22 221 GLU A N 1
ATOM 1577 C CA . GLU A 1 221 ? -25.937 -3.513 -5.808 1.00 61.22 221 GLU A CA 1
ATOM 1578 C C . GLU A 1 221 ? -26.782 -3.457 -4.544 1.00 61.22 221 GLU A C 1
ATOM 1580 O O . GLU A 1 221 ? -27.377 -2.431 -4.199 1.00 61.22 221 GLU A O 1
ATOM 1585 N N . GLN A 1 222 ? -26.893 -4.603 -3.874 1.00 67.62 222 GLN A N 1
ATOM 1586 C CA . GLN A 1 222 ? -27.719 -4.736 -2.684 1.00 67.62 222 GLN A CA 1
ATOM 1587 C C . GLN A 1 222 ? -26.829 -4.975 -1.482 1.00 67.62 222 GLN A C 1
ATOM 1589 O O . GLN A 1 222 ? -26.220 -6.034 -1.346 1.00 67.62 222 GLN A O 1
ATOM 1594 N N . VAL A 1 223 ? -26.831 -4.001 -0.577 1.00 71.94 223 VAL A N 1
ATOM 1595 C CA . VAL A 1 223 ? -26.257 -4.149 0.756 1.00 71.94 223 VAL A CA 1
ATOM 1596 C C . VAL A 1 223 ? -27.363 -4.582 1.711 1.00 71.94 223 VAL A C 1
ATOM 1598 O O . VAL A 1 223 ? -28.357 -3.877 1.899 1.00 71.94 223 VAL A O 1
ATOM 1601 N N . SER A 1 224 ? -27.198 -5.749 2.328 1.00 76.38 224 SER A N 1
ATOM 1602 C CA . SER A 1 224 ? -28.120 -6.287 3.330 1.00 76.38 224 SER A CA 1
ATOM 1603 C C . SER A 1 224 ? -27.397 -6.534 4.644 1.00 76.38 224 SER A C 1
ATOM 1605 O O . SER A 1 224 ? -26.586 -7.448 4.738 1.00 76.38 224 SER A O 1
ATOM 1607 N N . CYS A 1 225 ? -27.730 -5.755 5.673 1.00 77.12 225 CYS A N 1
ATOM 1608 C CA . CYS A 1 225 ? -27.175 -5.911 7.016 1.00 77.12 225 CYS A CA 1
ATOM 1609 C C . CYS A 1 225 ? -28.115 -6.687 7.940 1.00 77.12 225 CYS A C 1
ATOM 1611 O O . CYS A 1 225 ? -29.319 -6.426 7.983 1.00 77.12 225 CYS A O 1
ATOM 1613 N N . PHE A 1 226 ? -27.558 -7.602 8.722 1.00 78.31 226 PHE A N 1
ATOM 1614 C CA . PHE A 1 226 ? -28.259 -8.412 9.708 1.00 78.31 226 PHE A CA 1
ATOM 1615 C C . PHE A 1 226 ? -27.424 -8.553 10.983 1.00 78.31 226 PHE A C 1
ATOM 1617 O O . PHE A 1 226 ? -26.203 -8.482 10.952 1.00 78.31 226 PHE A O 1
ATOM 1624 N N . SER A 1 227 ? -28.083 -8.753 12.123 1.00 77.06 227 SER A N 1
ATOM 1625 C CA . SER A 1 227 ? -27.389 -9.152 13.352 1.00 77.06 227 SER A CA 1
ATOM 1626 C C . SER A 1 227 ? -27.253 -10.674 13.372 1.00 77.06 227 SER A C 1
ATOM 1628 O O . SER A 1 227 ? -28.282 -11.351 13.242 1.00 77.06 227 SER A O 1
ATOM 1630 N N . PRO A 1 228 ? -26.039 -11.232 13.517 1.00 65.44 228 PRO A N 1
ATOM 1631 C CA . PRO A 1 228 ? -25.877 -12.661 13.728 1.00 65.44 228 PRO A CA 1
ATOM 1632 C C . PRO A 1 228 ? -26.550 -13.088 15.053 1.00 65.44 228 PRO A C 1
ATOM 1634 O O . PRO A 1 228 ? -26.691 -12.267 15.964 1.00 65.44 228 PRO A O 1
ATOM 1637 N N . PRO A 1 229 ? -27.049 -14.334 15.136 1.00 61.22 229 PRO A N 1
ATOM 1638 C CA . PRO A 1 229 ? -27.807 -14.844 16.282 1.00 61.22 229 PRO A CA 1
ATOM 1639 C C . PRO A 1 229 ? -26.984 -15.041 17.562 1.00 61.22 229 PRO A C 1
ATOM 1641 O O . PRO A 1 229 ? -25.766 -15.310 17.463 1.00 61.22 229 PRO A O 1
#

pLDDT: mean 73.93, std 18.45, range [33.06, 97.94]

Radius of gyration: 21.25 Å; chains: 1; bounding box: 49×44×83 Å

Foldseek 3Di:
DDDDDDDDDDDDPPDPDPPAPPDPDPADPPQNVWDWWDKDKDQFDPDQDDQDQWDKAWADAPQWIKIKIWQDWDFHPFDKIWTWDADDVFAIEIEIETPALPDPDTRPGTTIMMMMTTPGGDDFQHKYWYWYFYRCVVPVVRDIGTRDMYGYHYQQHFKWWDPPWPIKGFPPDQPPDPVVPPFWDFDADVLSVGTMITGDPAFTWITRPQKIWTFHPDVVIDIDIDGDD

Sequence (229 aa):
MRRVSVSIALLLPLLPACKEPTGDYELPAGWEQARHIDLAQSPATDGCGSEAAVTVEAGVSEGRLQVVVDDLMLSCGEAHEGFIKARDGGGWDLLLQPVDMHPPGLAGCGCASRLRGDLGDGTAGTVVDVYRRGSLEENPAGTVDSVGSAAAADMPAGCAALEPCDGVTPCANAGNEDPDEYWEQCISLAACGGAVCVSYEDACMIRCGELECAILESYPEQVSCFSPP

Secondary structure (DSSP, 8-state):
--------------PPP---------PPTT-TTPEEE-EEEPPPPSS-------EEEEEEETTEEEEEEEEEEEETT--EEEEEEEPTTS-EEEEEEES-SS-SS--SSEEEEEEEEEEEE--TT-EEEEEE---TTT-TT---EEEEEEEPEEPPTTEEEETT-SEEEE-S-TT---TT-TTEEEEEEGGGTEEEEEE-SSSEEEEETTEEEEEES-SSPEEEEE---